Protein AF-A0AAD6IMM9-F1 (afdb_monomer_lite)

pLDDT: mean 75.68, std 14.29, range [44.75, 97.56]

Structure (mmCIF, N/CA/C/O backbone):
data_AF-A0AAD6IMM9-F1
#
_entry.id   AF-A0AAD6IMM9-F1
#
loop_
_atom_site.group_PDB
_atom_site.id
_atom_site.type_symbol
_atom_site.label_atom_id
_atom_site.label_alt_id
_atom_site.label_comp_id
_atom_site.label_asym_id
_atom_site.label_entity_id
_atom_site.label_seq_id
_atom_site.pdbx_PDB_ins_code
_atom_site.Cartn_x
_atom_site.Cartn_y
_atom_site.Cartn_z
_atom_site.occupancy
_atom_site.B_iso_or_equiv
_atom_site.auth_seq_id
_atom_site.auth_comp_id
_atom_site.auth_asym_id
_atom_site.auth_atom_id
_atom_site.pdbx_PDB_model_num
ATOM 1 N N . MET A 1 1 ? -48.285 25.552 58.698 1.00 47.00 1 MET A N 1
ATOM 2 C CA . MET A 1 1 ? -48.379 24.517 59.753 1.00 47.00 1 MET A CA 1
ATOM 3 C C . MET A 1 1 ? -48.925 23.161 59.263 1.00 47.00 1 MET A C 1
ATOM 5 O O . MET A 1 1 ? -49.136 22.294 60.091 1.00 47.00 1 MET A O 1
ATOM 9 N N . HIS A 1 2 ? -49.089 22.905 57.951 1.00 44.75 2 HIS A N 1
ATOM 10 C CA . HIS A 1 2 ? -49.723 21.661 57.456 1.00 44.75 2 HIS A CA 1
ATOM 11 C C . HIS A 1 2 ? -48.752 20.602 56.883 1.00 44.75 2 HIS A C 1
ATOM 13 O O . HIS A 1 2 ? -49.181 19.539 56.449 1.00 44.75 2 HIS A O 1
ATOM 19 N N . ARG A 1 3 ? -47.438 20.874 56.873 1.00 49.03 3 ARG A N 1
ATOM 20 C CA . ARG A 1 3 ? -46.412 19.993 56.271 1.00 49.03 3 ARG A CA 1
ATOM 21 C C . ARG A 1 3 ? -45.585 19.182 57.274 1.00 49.03 3 ARG A C 1
ATOM 23 O O . ARG A 1 3 ? -44.710 18.437 56.860 1.00 49.03 3 ARG A O 1
ATOM 30 N N . ILE A 1 4 ? -45.833 19.358 58.574 1.00 51.59 4 ILE A N 1
ATOM 31 C CA . ILE A 1 4 ? -45.092 18.661 59.640 1.00 51.59 4 ILE A CA 1
ATOM 32 C C . ILE A 1 4 ? -45.795 17.344 60.015 1.00 51.59 4 ILE A C 1
ATOM 34 O O . ILE A 1 4 ? -45.124 16.367 60.319 1.00 51.59 4 ILE A O 1
ATOM 38 N N . GLY A 1 5 ? -47.126 17.274 59.892 1.00 50.69 5 GLY A N 1
ATOM 39 C CA . GLY A 1 5 ? -47.905 16.088 60.274 1.00 50.69 5 GLY A CA 1
ATOM 40 C C . GLY A 1 5 ? -47.802 14.888 59.325 1.00 50.69 5 GLY A C 1
ATOM 41 O O . GLY A 1 5 ? -48.156 13.785 59.715 1.00 50.69 5 GLY A O 1
ATOM 42 N N . THR A 1 6 ? -47.305 15.058 58.095 1.00 48.66 6 THR A N 1
ATOM 43 C CA . THR A 1 6 ? -47.207 13.949 57.125 1.00 48.66 6 THR A CA 1
ATOM 44 C C . THR A 1 6 ? -45.883 13.184 57.198 1.00 48.66 6 THR A C 1
ATOM 46 O O . THR A 1 6 ? -45.742 12.177 56.520 1.00 48.66 6 THR A O 1
ATOM 49 N N . ALA A 1 7 ? -44.908 13.639 57.994 1.00 50.69 7 ALA A N 1
ATOM 50 C CA . ALA A 1 7 ? -43.597 12.991 58.112 1.00 50.69 7 ALA A CA 1
ATOM 51 C C . ALA A 1 7 ? -43.515 11.959 59.256 1.00 50.69 7 ALA A C 1
ATOM 53 O O . ALA A 1 7 ? -42.571 11.175 59.299 1.00 50.69 7 ALA A O 1
ATOM 54 N N . GLU A 1 8 ? -44.489 11.930 60.173 1.00 49.75 8 GLU A N 1
ATOM 55 C CA . GLU A 1 8 ? -44.518 10.952 61.275 1.00 49.75 8 GLU A CA 1
ATOM 56 C C . GLU A 1 8 ? -45.143 9.603 60.888 1.00 49.75 8 GLU A C 1
ATOM 58 O O . GLU A 1 8 ? -44.876 8.606 61.553 1.00 49.75 8 GLU A O 1
ATOM 63 N N . GLN A 1 9 ? -45.913 9.528 59.794 1.00 48.12 9 GLN A N 1
ATOM 64 C CA . GLN A 1 9 ? -46.539 8.273 59.351 1.00 48.12 9 GLN A CA 1
ATOM 65 C C . GLN A 1 9 ? -45.566 7.277 58.700 1.00 48.12 9 GLN A C 1
ATOM 67 O O . GLN A 1 9 ? -45.898 6.101 58.592 1.00 48.12 9 GLN A O 1
ATOM 72 N N . GLU A 1 10 ? -44.366 7.705 58.301 1.00 47.81 10 GLU A N 1
ATOM 73 C CA . GLU A 1 10 ? -43.453 6.881 57.492 1.00 47.81 10 GLU A CA 1
ATOM 74 C C . GLU A 1 10 ? -42.221 6.367 58.260 1.00 47.81 10 GLU A C 1
ATOM 76 O O . GLU A 1 10 ? -41.270 5.879 57.654 1.00 47.81 10 GLU A O 1
ATOM 81 N N . GLY A 1 11 ? -42.184 6.491 59.596 1.00 52.41 11 GLY A N 1
ATOM 82 C CA . GLY A 1 11 ? -41.122 5.921 60.451 1.00 52.41 11 GLY A CA 1
ATOM 83 C C . GLY A 1 11 ? -39.692 6.414 60.165 1.00 52.41 11 GLY A C 1
ATOM 84 O O . GLY A 1 11 ? -38.734 5.975 60.803 1.00 52.41 11 GLY A O 1
ATOM 85 N N . THR A 1 12 ? -39.524 7.348 59.233 1.00 57.34 12 THR A N 1
ATOM 86 C CA . THR A 1 12 ? -38.223 7.801 58.759 1.00 57.34 12 THR A CA 1
ATOM 87 C C . THR A 1 12 ? -37.909 9.112 59.461 1.00 57.34 12 THR A C 1
ATOM 89 O O . THR A 1 12 ? -38.361 10.179 59.051 1.00 57.34 12 THR A O 1
ATOM 92 N N . LYS A 1 13 ? -37.166 9.031 60.576 1.00 63.03 13 LYS A N 1
ATOM 93 C CA . LYS A 1 13 ? -36.723 10.209 61.338 1.00 63.03 13 LYS A CA 1
ATOM 94 C C . LYS A 1 13 ? -36.122 11.241 60.369 1.00 63.03 13 LYS A C 1
ATOM 96 O O . LYS A 1 13 ? -35.132 10.919 59.706 1.00 63.03 13 LYS A O 1
ATOM 101 N N . PRO A 1 14 ? -36.675 12.465 60.275 1.00 62.44 14 PRO A N 1
ATOM 102 C CA . PRO A 1 14 ? -36.147 13.473 59.370 1.00 62.44 14 PRO A CA 1
ATOM 103 C C . PRO A 1 14 ? -34.712 13.802 59.784 1.00 62.44 14 PRO A C 1
ATOM 105 O O . PRO A 1 14 ? -34.456 14.224 60.913 1.00 62.44 14 PRO A O 1
ATOM 108 N N . LEU A 1 15 ? -33.760 13.572 58.874 1.00 63.97 15 LEU A N 1
ATOM 109 C CA . LEU A 1 15 ? -32.355 13.874 59.126 1.00 63.97 15 LEU A CA 1
ATOM 110 C C . LEU A 1 15 ? -32.198 15.366 59.473 1.00 63.97 15 LEU A C 1
ATOM 112 O O . LEU A 1 15 ? -32.751 16.221 58.766 1.00 63.97 15 LEU A O 1
ATOM 116 N N . PRO A 1 16 ? -31.452 15.696 60.546 1.00 71.06 16 PRO A N 1
ATOM 117 C CA . PRO A 1 16 ? -31.312 17.068 61.014 1.00 71.06 16 PRO A CA 1
ATOM 118 C C . PRO A 1 16 ? -30.719 17.952 59.915 1.00 71.06 16 PRO A C 1
ATOM 120 O O . PRO A 1 16 ? -29.828 17.536 59.172 1.00 71.06 16 PRO A O 1
ATOM 123 N N . ALA A 1 17 ? -31.207 19.192 59.812 1.00 64.25 17 ALA A N 1
ATOM 124 C CA . ALA A 1 17 ? -30.825 20.128 58.751 1.00 64.25 17 ALA A CA 1
ATOM 125 C C . ALA A 1 17 ? -29.303 20.372 58.672 1.00 64.25 17 ALA A C 1
ATOM 127 O O . ALA A 1 17 ? -28.782 20.597 57.581 1.00 64.25 17 ALA A O 1
ATOM 128 N N . SER A 1 18 ? -28.589 20.244 59.796 1.00 74.19 18 SER A N 1
ATOM 129 C CA . SER A 1 18 ? -27.126 20.326 59.876 1.00 74.19 18 SER A CA 1
ATOM 130 C C . SER A 1 18 ? -26.398 19.236 59.079 1.00 74.19 18 SER A C 1
ATOM 132 O O . SER A 1 18 ? -25.324 19.500 58.553 1.00 74.19 18 SER A O 1
ATOM 134 N N . ARG A 1 19 ? -26.995 18.046 58.917 1.00 63.78 19 ARG A N 1
ATOM 135 C CA . ARG A 1 19 ? -26.404 16.894 58.206 1.00 63.78 19 ARG A CA 1
ATOM 136 C C . ARG A 1 19 ? -26.802 16.784 56.733 1.00 63.78 19 ARG A C 1
ATOM 138 O O . ARG A 1 19 ? -26.342 15.888 56.029 1.00 63.78 19 ARG A O 1
ATOM 145 N N . ARG A 1 20 ? -27.633 17.699 56.219 1.00 66.75 20 ARG A N 1
ATOM 146 C CA . ARG A 1 20 ? -27.997 17.718 54.788 1.00 66.75 20 ARG A CA 1
ATOM 147 C C . ARG A 1 20 ? -26.776 17.948 53.896 1.00 66.75 20 ARG A C 1
ATOM 149 O O . ARG A 1 20 ? -26.680 17.338 52.833 1.00 66.75 20 ARG A O 1
ATOM 156 N N . ARG A 1 21 ? -25.823 18.765 54.358 1.00 61.31 21 ARG A N 1
ATOM 157 C CA . ARG A 1 21 ? -24.567 19.033 53.645 1.00 61.31 21 ARG A CA 1
ATOM 158 C C . ARG A 1 21 ? -23.702 17.778 53.518 1.00 61.31 21 ARG A C 1
ATOM 160 O O . ARG A 1 21 ? -23.155 17.544 52.449 1.00 61.31 21 ARG A O 1
ATOM 167 N N . ASP A 1 22 ? -23.678 16.937 54.548 1.00 64.88 22 ASP A N 1
ATOM 168 C CA . ASP A 1 22 ? -22.927 15.677 54.547 1.00 64.88 22 ASP A CA 1
ATOM 169 C C . ASP A 1 22 ? -23.556 14.655 53.592 1.00 64.88 22 ASP A C 1
ATOM 171 O O . ASP A 1 22 ? -22.853 14.031 52.802 1.00 64.88 22 ASP A O 1
ATOM 175 N N . SER A 1 23 ? -24.893 14.558 53.566 1.00 61.91 23 SER A N 1
ATOM 176 C CA . SER A 1 23 ? -25.594 13.710 52.588 1.00 61.91 23 SER A CA 1
ATOM 177 C C . SER A 1 23 ? -25.346 14.158 51.141 1.00 61.91 23 SER A C 1
ATOM 179 O O . SER A 1 23 ? -25.104 13.328 50.267 1.00 61.91 23 SER A O 1
ATOM 181 N N . GLN A 1 24 ? -25.319 15.472 50.887 1.00 63.91 24 GLN A N 1
ATOM 182 C CA . GLN A 1 24 ? -24.994 16.020 49.570 1.00 63.91 24 GLN A CA 1
ATOM 183 C C . GLN A 1 24 ? -23.523 15.810 49.209 1.00 63.91 24 GLN A C 1
ATOM 185 O O . GLN A 1 24 ? -23.241 15.486 48.061 1.00 63.91 24 GLN A O 1
ATOM 190 N N . ALA A 1 25 ? -22.599 15.942 50.164 1.00 65.75 25 ALA A N 1
ATOM 191 C CA . ALA A 1 25 ? -21.175 15.691 49.955 1.00 65.75 25 ALA A CA 1
ATOM 192 C C . ALA A 1 25 ? -20.900 14.219 49.613 1.00 65.75 25 ALA A C 1
ATOM 194 O O . ALA A 1 25 ? -20.093 13.922 48.733 1.00 65.75 25 ALA A O 1
ATOM 195 N N . GLN A 1 26 ? -21.618 13.291 50.247 1.00 69.25 26 GLN A N 1
ATOM 196 C CA . GLN A 1 26 ? -21.495 11.858 49.991 1.00 69.25 26 GLN A CA 1
ATOM 197 C C . GLN A 1 26 ? -22.070 11.469 48.618 1.00 69.25 26 GLN A C 1
ATOM 199 O O . GLN A 1 26 ? -21.445 10.704 47.881 1.00 69.25 26 GLN A O 1
ATOM 204 N N . VAL A 1 27 ? -23.191 12.078 48.211 1.00 67.94 27 VAL A N 1
ATOM 205 C CA . VAL A 1 27 ? -23.729 11.961 46.842 1.00 67.94 27 VAL A CA 1
ATOM 206 C C . VAL A 1 27 ? -22.756 12.554 45.818 1.00 67.94 27 VAL A C 1
ATOM 208 O O . VAL A 1 27 ? -22.463 11.900 44.816 1.00 67.94 27 VAL A O 1
ATOM 211 N N . TYR A 1 28 ? -22.181 13.730 46.089 1.00 73.62 28 TYR A N 1
ATOM 212 C CA . TYR A 1 28 ? -21.161 14.354 45.236 1.00 73.62 28 TYR A CA 1
ATOM 213 C C . TYR A 1 28 ? -19.929 13.463 45.065 1.00 73.62 28 TYR A C 1
ATOM 215 O O . TYR A 1 28 ? -19.415 13.330 43.958 1.00 73.62 28 TYR A O 1
ATOM 223 N N . SER A 1 29 ? -19.490 12.817 46.147 1.00 78.69 29 SER A N 1
ATOM 224 C CA . SER A 1 29 ? -18.377 11.869 46.141 1.00 78.69 29 SER A CA 1
ATOM 225 C C . SER A 1 29 ? -18.685 10.662 45.249 1.00 78.69 29 SER A C 1
ATOM 227 O O . SER A 1 29 ? -17.922 10.362 44.333 1.00 78.69 29 SER A O 1
ATOM 229 N N . SER A 1 30 ? -19.857 10.034 45.410 1.00 85.00 30 SER A N 1
ATOM 230 C CA . SER A 1 30 ? -20.271 8.893 44.574 1.00 85.00 30 SER A CA 1
ATOM 231 C C . SER A 1 30 ? -20.416 9.244 43.084 1.00 85.00 30 SER A C 1
ATOM 233 O O . SER A 1 30 ? -19.993 8.476 42.217 1.00 85.00 30 SER A O 1
ATOM 235 N N . LEU A 1 31 ? -20.940 10.436 42.774 1.00 87.69 31 LEU A N 1
ATOM 236 C CA . LEU A 1 31 ? -21.038 10.949 41.408 1.00 87.69 31 LEU A CA 1
ATOM 237 C C . LEU A 1 31 ? -19.647 11.191 40.823 1.00 87.69 31 LEU A C 1
ATOM 239 O O . LEU A 1 31 ? -19.389 10.832 39.673 1.00 87.69 31 LEU A O 1
ATOM 243 N N . HIS A 1 32 ? -18.738 11.767 41.611 1.00 87.69 32 HIS A N 1
ATOM 244 C CA . HIS A 1 32 ? -17.368 12.012 41.187 1.00 87.69 32 HIS A CA 1
ATOM 245 C C . HIS A 1 32 ? -16.633 10.707 40.863 1.00 87.69 32 HIS A C 1
ATOM 247 O O . HIS A 1 32 ? -16.031 10.612 39.793 1.00 87.69 32 HIS A O 1
ATOM 253 N N . TYR A 1 33 ? -16.770 9.678 41.706 1.00 88.94 33 TYR A N 1
ATOM 254 C CA . TYR A 1 33 ? -16.233 8.344 41.427 1.00 88.94 33 TYR A CA 1
ATOM 255 C C . TYR A 1 33 ? -16.800 7.756 40.136 1.00 88.94 33 TYR A C 1
ATOM 257 O O . TYR A 1 33 ? -16.036 7.311 39.281 1.00 88.94 33 TYR A O 1
ATOM 265 N N . ARG A 1 34 ? -18.123 7.815 39.938 1.00 92.31 34 ARG A N 1
ATOM 266 C CA . ARG A 1 34 ? -18.747 7.295 38.714 1.00 92.31 34 ARG A CA 1
ATOM 267 C C . ARG A 1 34 ? -18.279 8.039 37.465 1.00 92.31 34 ARG A C 1
ATOM 269 O O . ARG A 1 34 ? -18.055 7.420 36.430 1.00 92.31 34 ARG A O 1
ATOM 276 N N . ARG A 1 35 ? -18.115 9.360 37.552 1.00 94.62 35 ARG A N 1
ATOM 277 C CA . ARG A 1 35 ? -17.558 10.170 36.463 1.00 94.62 35 ARG A CA 1
ATOM 278 C C . ARG A 1 35 ? -16.125 9.747 36.147 1.00 94.62 35 ARG A C 1
ATOM 280 O O . ARG A 1 35 ? -15.799 9.621 34.973 1.00 94.62 35 ARG A O 1
ATOM 287 N N . MET A 1 36 ? -15.291 9.543 37.163 1.00 94.19 36 MET A N 1
ATOM 288 C CA . MET A 1 36 ? -13.897 9.133 36.984 1.00 94.19 36 MET A CA 1
ATOM 289 C C . MET A 1 36 ? -13.800 7.764 36.301 1.00 94.19 36 MET A C 1
ATOM 291 O O . MET A 1 36 ? -13.039 7.606 35.352 1.00 94.19 36 MET A O 1
ATOM 295 N N . ASP A 1 37 ? -14.628 6.814 36.734 1.00 95.00 37 ASP A N 1
ATOM 296 C CA . ASP A 1 37 ? -14.722 5.467 36.165 1.00 95.00 37 ASP A CA 1
ATOM 297 C C . ASP A 1 37 ? -15.140 5.504 34.684 1.00 95.00 37 ASP A C 1
ATOM 299 O O . ASP A 1 37 ? -14.489 4.923 33.816 1.00 95.00 37 ASP A O 1
ATOM 303 N N . LEU A 1 38 ? -16.159 6.310 34.359 1.00 96.62 38 LEU A N 1
ATOM 304 C CA . LEU A 1 38 ? -16.573 6.542 32.973 1.00 96.62 38 LEU A CA 1
ATOM 305 C C . LEU A 1 38 ? -15.468 7.190 32.129 1.00 96.62 38 LEU A C 1
ATOM 307 O O . LEU A 1 38 ? -15.265 6.787 30.986 1.00 96.62 38 LEU A O 1
ATOM 311 N N . MET A 1 39 ? -14.748 8.178 32.668 1.00 97.06 39 MET A N 1
ATOM 312 C CA . MET A 1 39 ? -13.615 8.788 31.963 1.00 97.06 39 MET A CA 1
ATOM 313 C C . MET A 1 39 ? -12.508 7.761 31.703 1.00 97.06 39 MET A C 1
ATOM 315 O O . MET A 1 39 ? -11.991 7.708 30.590 1.00 97.06 39 MET A O 1
ATOM 319 N N . GLY A 1 40 ? -12.194 6.905 32.678 1.00 96.75 40 GLY A N 1
ATOM 320 C CA . GLY A 1 40 ? -11.230 5.815 32.514 1.00 96.75 40 GLY A CA 1
ATOM 321 C C . GLY A 1 40 ? -11.634 4.844 31.403 1.00 96.75 40 GLY A C 1
ATOM 322 O O . GLY A 1 40 ? -10.836 4.553 30.511 1.00 96.75 40 GLY A O 1
ATOM 323 N N . ALA A 1 41 ? -12.899 4.418 31.390 1.00 96.75 41 ALA A N 1
ATOM 324 C CA . ALA A 1 41 ? -13.430 3.545 30.347 1.00 96.75 41 ALA A CA 1
ATOM 325 C C . ALA A 1 41 ? -13.380 4.193 28.950 1.00 96.75 41 ALA A C 1
ATOM 327 O O . ALA A 1 41 ? -13.037 3.530 27.969 1.00 96.75 41 ALA A O 1
ATOM 328 N N . LEU A 1 42 ? -13.686 5.491 28.845 1.00 97.56 42 LEU A N 1
ATOM 329 C CA . LEU A 1 42 ? -13.613 6.227 27.579 1.00 97.56 42 LEU A CA 1
ATOM 330 C C . LEU A 1 42 ? -12.179 6.358 27.066 1.00 97.56 42 LEU A C 1
ATOM 332 O O . LEU A 1 42 ? -11.947 6.161 25.873 1.00 97.56 42 LEU A O 1
ATOM 336 N N . ILE A 1 43 ? -11.222 6.654 27.947 1.00 97.25 43 ILE A N 1
ATOM 337 C CA . ILE A 1 43 ? -9.801 6.729 27.590 1.00 97.25 43 ILE A CA 1
ATOM 338 C C . ILE A 1 43 ? -9.342 5.378 27.043 1.00 97.25 43 ILE A C 1
ATOM 340 O O . ILE A 1 43 ? -8.824 5.316 25.929 1.00 97.25 43 ILE A O 1
ATOM 344 N N . GLN A 1 44 ? -9.630 4.292 27.764 1.00 97.44 44 GLN A N 1
ATOM 345 C CA . GLN A 1 44 ? -9.249 2.947 27.341 1.00 97.44 44 GLN A CA 1
ATOM 346 C C . GLN A 1 44 ? -9.879 2.573 25.995 1.00 97.44 44 GLN A C 1
ATOM 348 O O . GLN A 1 44 ? -9.211 2.015 25.125 1.00 97.44 44 GLN A O 1
ATOM 353 N N . LYS A 1 45 ? -11.164 2.889 25.787 1.00 97.25 45 LYS A N 1
ATOM 354 C CA . LYS A 1 45 ? -11.829 2.628 24.505 1.00 97.25 45 LYS A CA 1
ATOM 355 C C . LYS A 1 45 ? -11.212 3.435 23.372 1.00 97.25 45 LYS A C 1
ATOM 357 O O . LYS A 1 45 ? -10.974 2.882 22.304 1.00 97.25 45 LYS A O 1
ATOM 362 N N . THR A 1 46 ? -10.908 4.704 23.609 1.00 97.50 46 THR A N 1
ATOM 363 C CA . THR A 1 46 ? -10.273 5.574 22.611 1.00 97.50 46 THR A CA 1
ATOM 364 C C . THR A 1 46 ? -8.886 5.058 22.232 1.00 97.50 46 THR A C 1
ATOM 366 O O . THR A 1 46 ? -8.556 4.986 21.050 1.00 97.50 46 THR A O 1
ATOM 369 N N . GLU A 1 47 ? -8.099 4.626 23.216 1.00 97.25 47 GLU A N 1
ATOM 370 C CA . GLU A 1 47 ? -6.787 4.024 22.989 1.00 97.25 47 GLU A CA 1
ATOM 371 C C . GLU A 1 47 ? -6.889 2.724 22.180 1.00 97.25 47 GLU A C 1
ATOM 373 O O . GLU A 1 47 ? -6.158 2.543 21.207 1.00 97.25 47 GLU A O 1
ATOM 378 N N . GLN A 1 48 ? -7.841 1.846 22.516 1.00 96.88 48 GLN A N 1
ATOM 379 C CA . GLN A 1 48 ? -8.098 0.617 21.758 1.00 96.88 48 GLN A CA 1
ATOM 380 C C . GLN A 1 48 ? -8.430 0.910 20.290 1.00 96.88 48 GLN A C 1
ATOM 382 O O . GLN A 1 48 ? -7.871 0.265 19.401 1.00 96.88 48 GLN A O 1
ATOM 387 N N . TYR A 1 49 ? -9.288 1.901 20.021 1.00 97.00 49 TYR A N 1
ATOM 388 C CA . TYR A 1 49 ? -9.609 2.309 18.651 1.00 97.00 49 TYR A CA 1
ATOM 389 C C . TYR A 1 49 ? -8.391 2.861 17.915 1.00 97.00 49 TYR A C 1
ATOM 391 O O . TYR A 1 49 ? -8.142 2.475 16.773 1.00 97.00 49 TYR A O 1
ATOM 399 N N . ASN A 1 50 ? -7.606 3.722 18.561 1.00 96.12 50 ASN A N 1
ATOM 400 C CA . ASN A 1 50 ? -6.414 4.291 17.944 1.00 96.12 50 ASN A CA 1
ATOM 401 C C . ASN A 1 50 ? -5.373 3.208 17.616 1.00 96.12 50 ASN A C 1
ATOM 403 O O . ASN A 1 50 ? -4.800 3.192 16.526 1.00 96.12 50 ASN A O 1
ATOM 407 N N . ASN A 1 51 ? -5.179 2.253 18.528 1.00 96.31 51 ASN A N 1
ATOM 408 C CA . ASN A 1 51 ? -4.276 1.125 18.327 1.00 96.31 51 ASN A CA 1
ATOM 409 C C . ASN A 1 51 ? -4.741 0.217 17.179 1.00 96.31 51 ASN A C 1
ATOM 411 O O . ASN A 1 51 ? -3.913 -0.190 16.365 1.00 96.31 51 ASN A O 1
ATOM 415 N N . ALA A 1 52 ? -6.045 -0.055 17.070 1.00 94.50 52 ALA A N 1
ATOM 416 C CA . ALA A 1 52 ? -6.616 -0.849 15.980 1.00 94.50 52 ALA A CA 1
ATOM 417 C C . ALA A 1 52 ? -6.506 -0.146 14.614 1.00 94.50 52 ALA A C 1
ATOM 419 O O . ALA A 1 52 ? -6.144 -0.766 13.617 1.00 94.50 52 ALA A O 1
ATOM 420 N N . LEU A 1 53 ? -6.760 1.163 14.559 1.00 93.56 53 LEU A N 1
ATOM 421 C CA . LEU A 1 53 ? -6.584 1.956 13.338 1.00 93.56 53 LEU A CA 1
ATOM 422 C C . LEU A 1 53 ? -5.110 2.021 12.924 1.00 93.56 53 LEU A C 1
ATOM 424 O O . LEU A 1 53 ? -4.777 1.868 11.748 1.00 93.56 53 LEU A O 1
ATOM 428 N N . SER A 1 54 ? -4.218 2.195 13.899 1.00 91.50 54 SER A N 1
ATOM 429 C CA . SER A 1 54 ? -2.775 2.217 13.670 1.00 91.50 54 SER A CA 1
ATOM 430 C C . SER A 1 54 ? -2.256 0.868 13.180 1.00 91.50 54 SER A C 1
ATOM 432 O O . SER A 1 54 ? -1.427 0.831 12.274 1.00 91.50 54 SER A O 1
ATOM 434 N N . SER A 1 55 ? -2.727 -0.249 13.743 1.00 87.81 55 SER A N 1
ATOM 435 C CA . SER A 1 55 ? -2.336 -1.583 13.279 1.00 87.81 55 SER A CA 1
ATOM 436 C C . SER A 1 55 ? -2.862 -1.865 11.872 1.00 87.81 55 SER A C 1
ATOM 438 O O . SER A 1 55 ? -2.098 -2.341 11.036 1.00 87.81 55 SER A O 1
ATOM 440 N N . TYR A 1 56 ? -4.107 -1.491 11.570 1.00 85.94 56 TYR A N 1
ATOM 441 C CA . TYR A 1 56 ? -4.678 -1.626 10.230 1.00 85.94 56 TYR A CA 1
ATOM 442 C C . TYR A 1 56 ? -3.908 -0.799 9.189 1.00 85.94 56 TYR A C 1
ATOM 444 O O . TYR A 1 56 ? -3.524 -1.314 8.141 1.00 85.94 56 TYR A O 1
ATOM 452 N N . SER A 1 57 ? -3.585 0.456 9.510 1.00 84.81 57 SER A N 1
ATOM 453 C CA . SER A 1 57 ? -2.756 1.314 8.656 1.00 84.81 57 SER A CA 1
ATOM 454 C C . SER A 1 57 ? -1.370 0.707 8.406 1.00 84.81 57 SER A C 1
ATOM 456 O O . SER A 1 57 ? -0.910 0.651 7.265 1.00 84.81 57 SER A O 1
ATOM 458 N N . LYS A 1 58 ? -0.730 0.154 9.446 1.00 84.31 58 LYS A N 1
ATOM 459 C CA . LYS A 1 58 ? 0.548 -0.561 9.303 1.00 84.31 58 LYS A CA 1
ATOM 460 C C . LYS A 1 58 ? 0.423 -1.759 8.361 1.00 84.31 58 LYS A C 1
ATOM 462 O O . LYS A 1 58 ? 1.290 -1.940 7.511 1.00 84.31 58 LYS A O 1
ATOM 467 N N . VAL A 1 59 ? -0.639 -2.557 8.473 1.00 82.69 59 VAL A N 1
ATOM 468 C CA . VAL A 1 59 ? -0.904 -3.714 7.594 1.00 82.69 59 VAL A CA 1
ATOM 469 C C . VAL A 1 59 ? -1.032 -3.258 6.140 1.00 82.69 59 VAL A C 1
ATOM 471 O O . VAL A 1 59 ? -0.332 -3.794 5.286 1.00 82.69 59 VAL A O 1
ATOM 474 N N . LEU A 1 60 ? -1.822 -2.215 5.869 1.00 77.62 60 LEU A N 1
ATOM 475 C CA . LEU A 1 60 ? -1.981 -1.657 4.520 1.00 77.62 60 LEU A CA 1
ATOM 476 C C . LEU A 1 60 ? -0.677 -1.103 3.924 1.00 77.62 60 LEU A C 1
ATOM 478 O O . LEU A 1 60 ? -0.473 -1.172 2.716 1.00 77.62 60 LEU A O 1
ATOM 482 N N . GLN A 1 61 ? 0.209 -0.542 4.749 1.00 77.31 61 GLN A N 1
ATOM 483 C CA . GLN A 1 61 ? 1.491 -0.000 4.285 1.00 77.31 61 GLN A CA 1
ATOM 484 C C . GLN A 1 61 ? 2.556 -1.083 4.068 1.00 77.31 61 GLN A C 1
ATOM 486 O O . GLN A 1 61 ? 3.390 -0.975 3.169 1.00 77.31 61 GLN A O 1
ATOM 491 N N . THR A 1 62 ? 2.557 -2.116 4.910 1.00 78.19 62 THR A N 1
ATOM 492 C CA . THR A 1 62 ? 3.603 -3.150 4.922 1.00 78.19 62 THR A CA 1
ATOM 493 C C . THR A 1 62 ? 3.324 -4.286 3.947 1.00 78.19 62 THR A C 1
ATOM 495 O O . THR A 1 62 ? 4.253 -4.769 3.292 1.00 78.19 62 THR A O 1
ATOM 498 N N . LEU A 1 63 ? 2.063 -4.697 3.818 1.00 79.75 63 LEU A N 1
ATOM 499 C CA . LEU A 1 63 ? 1.676 -5.853 3.019 1.00 79.75 63 LEU A CA 1
ATOM 500 C C . LEU A 1 63 ? 1.218 -5.419 1.622 1.00 79.75 63 LEU A C 1
ATOM 502 O O . LEU A 1 63 ? 0.455 -4.463 1.479 1.00 79.75 63 LEU A O 1
ATOM 506 N N . PRO A 1 64 ? 1.693 -6.085 0.559 1.00 77.44 64 PRO A N 1
ATOM 507 C CA . PRO A 1 64 ? 1.230 -5.808 -0.790 1.00 77.44 64 PRO A CA 1
ATOM 508 C C . PRO A 1 64 ? -0.185 -6.361 -1.019 1.00 77.44 64 PRO A C 1
ATOM 510 O O . PRO A 1 64 ? -0.606 -7.349 -0.407 1.00 77.44 64 PRO A O 1
ATOM 513 N N . LYS A 1 65 ? -0.900 -5.744 -1.966 1.00 80.06 65 LYS A N 1
ATOM 514 C CA . LYS A 1 65 ? -2.172 -6.264 -2.482 1.00 80.06 65 LYS A CA 1
ATOM 515 C C . LYS A 1 65 ? -1.973 -7.683 -3.031 1.00 80.06 65 LYS A C 1
ATOM 517 O O . LYS A 1 65 ? -0.943 -7.967 -3.644 1.00 80.06 65 LYS A O 1
ATOM 522 N N . ALA A 1 66 ? -2.946 -8.566 -2.812 1.00 82.38 66 ALA A N 1
ATOM 523 C CA . ALA A 1 66 ? -2.909 -9.920 -3.357 1.00 82.38 66 ALA A CA 1
ATOM 524 C C . ALA A 1 66 ? -2.936 -9.924 -4.901 1.00 82.38 66 ALA A C 1
ATOM 526 O O . ALA A 1 66 ? -3.555 -9.064 -5.533 1.00 82.38 66 ALA A O 1
ATOM 527 N N . SER A 1 67 ? -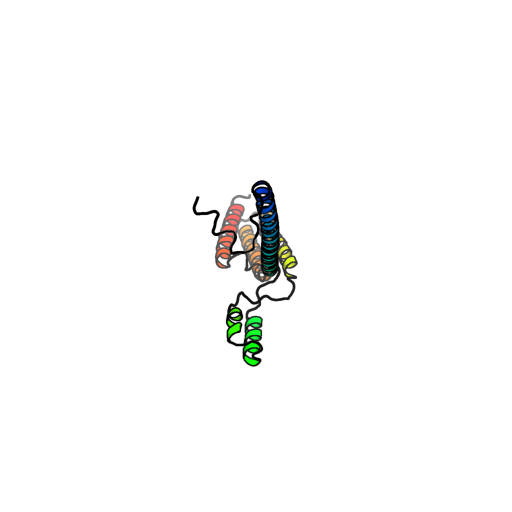2.262 -10.905 -5.510 1.00 83.75 67 SER A N 1
ATOM 528 C CA . SER A 1 67 ? -2.304 -11.123 -6.960 1.00 83.75 67 SER A CA 1
ATOM 529 C C . SER A 1 67 ? -3.698 -11.583 -7.389 1.00 83.75 67 SER A C 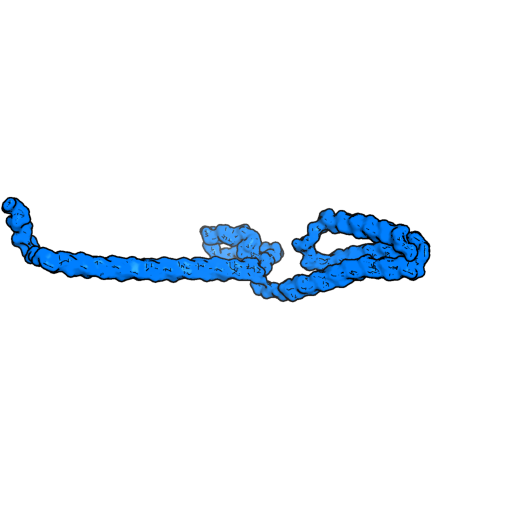1
ATOM 531 O O . SER A 1 67 ? -4.335 -12.358 -6.679 1.00 83.75 67 SER A O 1
ATOM 533 N N . GLY A 1 68 ? -4.160 -11.175 -8.576 1.00 84.12 68 GLY A N 1
ATOM 534 C CA . GLY A 1 68 ? -5.470 -11.589 -9.100 1.00 84.12 68 GLY A CA 1
ATOM 535 C C . GLY A 1 68 ? -5.640 -13.112 -9.162 1.00 84.12 68 GLY A C 1
ATOM 536 O O . GLY A 1 68 ? -6.683 -13.631 -8.782 1.00 84.12 68 GLY A O 1
ATOM 537 N N . LYS A 1 69 ? -4.573 -13.841 -9.517 1.00 86.06 69 LYS A N 1
ATOM 538 C CA . LYS A 1 69 ? -4.580 -15.315 -9.549 1.00 86.06 69 LYS A CA 1
ATOM 539 C C . LYS A 1 69 ? -4.814 -15.931 -8.166 1.00 86.06 69 LYS A C 1
ATOM 541 O O . LYS A 1 69 ? -5.542 -16.914 -8.048 1.00 86.06 69 LYS A O 1
ATOM 546 N N . ASP A 1 70 ? -4.221 -15.340 -7.131 1.00 84.62 70 ASP A N 1
ATOM 547 C CA . ASP A 1 70 ? -4.357 -15.815 -5.751 1.00 84.62 70 ASP A CA 1
ATOM 548 C C . ASP A 1 70 ? -5.763 -15.518 -5.218 1.00 84.62 70 ASP A C 1
ATOM 550 O O . ASP A 1 70 ? -6.357 -16.347 -4.530 1.00 84.62 70 ASP A O 1
ATOM 554 N N . ILE A 1 71 ? -6.319 -14.359 -5.591 1.00 88.19 71 ILE A N 1
ATOM 555 C CA . ILE A 1 71 ? -7.699 -13.972 -5.278 1.00 88.19 71 ILE A CA 1
ATOM 556 C C . ILE A 1 71 ? -8.682 -14.969 -5.900 1.00 88.19 71 ILE A C 1
ATOM 558 O O . ILE A 1 71 ? -9.584 -15.450 -5.213 1.00 88.19 71 ILE A O 1
ATOM 562 N N . ASP A 1 72 ? -8.498 -15.319 -7.172 1.00 88.69 72 ASP A N 1
ATOM 563 C CA . ASP A 1 72 ? -9.374 -16.258 -7.876 1.00 88.69 72 ASP A CA 1
ATOM 564 C C . ASP A 1 72 ? -9.284 -17.673 -7.290 1.00 88.69 72 ASP A C 1
ATOM 566 O O . ASP A 1 72 ? -10.311 -18.329 -7.080 1.00 88.69 72 ASP A O 1
ATOM 570 N N . GLY A 1 73 ? -8.073 -18.125 -6.947 1.00 89.81 73 GLY A N 1
ATOM 571 C CA . GLY A 1 73 ? -7.855 -19.396 -6.256 1.00 89.81 73 GLY A CA 1
ATOM 572 C C . GLY A 1 73 ? -8.542 -19.436 -4.889 1.00 89.81 73 GLY A C 1
ATOM 573 O O . GLY A 1 73 ? -9.298 -20.364 -4.597 1.00 89.81 73 GLY A O 1
ATOM 574 N N . TYR A 1 74 ? -8.357 -18.391 -4.078 1.00 86.88 74 TYR A N 1
ATOM 575 C CA . TYR A 1 74 ? -9.006 -18.252 -2.774 1.00 86.88 74 TYR A CA 1
ATOM 576 C C . TYR A 1 74 ? -10.536 -18.231 -2.885 1.00 86.88 74 TYR A C 1
ATOM 578 O O . TYR A 1 74 ? -11.227 -18.925 -2.138 1.00 86.88 74 TYR A O 1
ATOM 586 N N . ARG A 1 75 ? -11.085 -17.482 -3.847 1.00 88.25 75 ARG A N 1
ATOM 587 C CA . ARG A 1 75 ? -12.534 -17.403 -4.085 1.00 88.25 75 ARG A CA 1
ATOM 588 C C . ARG A 1 75 ? -13.121 -18.733 -4.525 1.00 88.25 75 ARG A C 1
ATOM 590 O O . ARG A 1 75 ? -14.205 -19.091 -4.071 1.00 88.25 75 ARG A O 1
ATOM 597 N N . THR A 1 76 ? -12.420 -19.456 -5.392 1.00 90.50 76 THR A N 1
ATOM 598 C CA . THR A 1 76 ? -12.841 -20.788 -5.843 1.00 90.50 76 THR A CA 1
ATOM 599 C C . THR A 1 76 ? -12.869 -21.756 -4.665 1.00 90.50 76 THR A C 1
ATOM 601 O O . THR A 1 76 ? -13.886 -22.402 -4.429 1.00 90.50 76 THR A O 1
ATOM 604 N N . TRP A 1 77 ? -11.816 -21.756 -3.845 1.00 90.75 77 TRP A N 1
ATOM 605 C CA . TRP A 1 77 ? -11.743 -22.572 -2.635 1.00 90.75 77 TRP A CA 1
ATOM 606 C C . TRP A 1 77 ? -12.843 -22.234 -1.616 1.00 90.75 77 TRP A C 1
ATOM 608 O O . TRP A 1 77 ? -13.465 -23.135 -1.051 1.00 90.75 77 TRP A O 1
ATOM 618 N N . MET A 1 78 ? -13.136 -20.946 -1.400 1.00 88.19 78 MET A N 1
ATOM 619 C CA . MET A 1 78 ? -14.219 -20.523 -0.504 1.00 88.19 78 MET A CA 1
ATOM 620 C C . MET A 1 78 ? -15.593 -20.988 -0.987 1.00 88.19 78 MET A C 1
ATOM 622 O O . MET A 1 78 ? -16.401 -21.437 -0.175 1.00 88.19 78 MET A O 1
ATOM 626 N N . LYS A 1 79 ? -15.847 -20.888 -2.298 1.00 86.38 79 LYS A N 1
ATOM 627 C CA . LYS A 1 79 ? -17.089 -21.356 -2.927 1.00 86.38 79 LYS A CA 1
ATOM 628 C C . LYS A 1 79 ? -17.218 -22.870 -2.919 1.00 86.38 79 LYS A C 1
ATOM 630 O O . LYS A 1 79 ? -18.326 -23.367 -2.970 1.00 86.38 79 LYS A O 1
ATOM 635 N N . GLU A 1 80 ? -16.120 -23.609 -2.900 1.00 91.62 80 GLU A N 1
ATOM 636 C CA . GLU A 1 80 ? -16.171 -25.066 -2.828 1.00 91.62 80 GLU A CA 1
ATOM 637 C C . GLU A 1 80 ? -16.430 -25.521 -1.387 1.00 91.62 80 GLU A C 1
ATOM 639 O O . GLU A 1 80 ? -17.361 -26.279 -1.111 1.00 91.62 80 GLU A O 1
ATOM 644 N N . LYS A 1 81 ? -15.647 -25.000 -0.437 1.00 89.12 81 LYS A N 1
ATOM 645 C CA . LYS A 1 81 ? -15.599 -25.521 0.934 1.00 89.12 81 LYS A CA 1
ATOM 646 C C . LYS A 1 81 ? -16.621 -24.899 1.891 1.00 89.12 81 LYS A C 1
ATOM 648 O O . LYS A 1 81 ? -16.831 -25.453 2.965 1.00 89.12 81 LYS A O 1
ATOM 653 N N . HIS A 1 82 ? -17.232 -23.767 1.527 1.00 84.00 82 HIS A N 1
ATOM 654 C CA . HIS A 1 82 ? -18.229 -23.027 2.321 1.00 84.00 82 HIS A CA 1
ATOM 655 C C . HIS A 1 82 ? -17.907 -22.913 3.829 1.00 84.00 82 HIS A C 1
ATOM 657 O O . HIS A 1 82 ? -18.740 -23.247 4.671 1.00 84.00 82 HIS A O 1
ATOM 663 N N . PRO A 1 83 ? -16.704 -22.446 4.209 1.00 84.38 83 PRO A N 1
ATOM 664 C CA . PRO A 1 83 ? -16.295 -22.418 5.613 1.00 84.38 83 PRO A CA 1
ATOM 665 C C . PRO A 1 83 ? -17.002 -21.335 6.446 1.00 84.38 83 PRO A C 1
ATOM 667 O O . PRO A 1 83 ? -16.921 -21.365 7.670 1.00 84.38 83 PRO A O 1
ATOM 670 N N . ILE A 1 84 ? -17.652 -20.362 5.801 1.00 85.25 84 ILE A N 1
ATOM 671 C CA . ILE A 1 84 ? -18.261 -19.188 6.435 1.00 85.25 84 ILE A CA 1
ATOM 672 C C . ILE A 1 84 ? -19.732 -19.126 6.023 1.00 85.25 84 ILE A C 1
ATOM 674 O O . ILE A 1 84 ? -20.070 -19.387 4.865 1.00 85.25 84 ILE A O 1
ATOM 678 N N . ALA A 1 85 ? -20.607 -18.758 6.960 1.00 83.62 85 ALA A N 1
ATOM 679 C CA . ALA A 1 85 ? -22.018 -18.549 6.670 1.00 83.62 85 ALA A CA 1
ATOM 680 C C . ALA A 1 85 ? -22.194 -17.442 5.617 1.00 83.62 85 ALA A C 1
ATOM 682 O O . ALA A 1 85 ? -21.567 -16.384 5.675 1.00 83.62 85 ALA A O 1
ATOM 683 N N . SER A 1 86 ? -23.092 -17.652 4.658 1.00 75.44 86 SER A N 1
ATOM 684 C CA . SER A 1 86 ? -23.292 -16.738 3.527 1.00 75.44 86 SER A CA 1
ATOM 685 C C . SER A 1 86 ? -23.690 -15.316 3.951 1.00 75.44 86 SER A C 1
ATOM 687 O O . SER A 1 86 ? -23.313 -14.357 3.279 1.00 75.44 86 SER A O 1
ATOM 689 N N . ALA A 1 87 ? -24.347 -15.149 5.104 1.00 78.94 87 ALA A N 1
ATOM 690 C CA . ALA A 1 87 ? -24.654 -13.838 5.685 1.00 78.94 87 ALA A CA 1
ATOM 691 C C . ALA A 1 87 ? -23.399 -13.023 6.064 1.00 78.94 87 ALA A C 1
ATOM 693 O O . ALA A 1 87 ? -23.425 -11.794 6.012 1.00 78.94 87 ALA A O 1
ATOM 694 N N . GLU A 1 88 ? -22.296 -13.692 6.406 1.00 79.62 88 GLU A N 1
ATOM 695 C CA . GLU A 1 88 ? -21.050 -13.053 6.828 1.00 79.62 88 GLU A CA 1
ATOM 696 C C . GLU A 1 88 ? -20.117 -12.792 5.640 1.00 79.62 88 GLU A C 1
ATOM 698 O O . GLU A 1 88 ? -19.395 -11.813 5.640 1.00 79.62 88 GLU A O 1
ATOM 703 N N . THR A 1 89 ? -20.195 -13.548 4.543 1.00 75.75 89 THR A N 1
ATOM 704 C CA . THR A 1 89 ? -19.266 -13.397 3.396 1.00 75.75 89 THR A CA 1
ATOM 705 C C . THR A 1 89 ? -19.288 -12.051 2.648 1.00 75.75 89 THR A C 1
ATOM 707 O O . THR A 1 89 ? -18.458 -11.830 1.765 1.00 75.75 89 THR A O 1
ATOM 710 N N . ARG A 1 90 ? -20.180 -11.108 2.990 1.00 74.50 90 ARG A N 1
ATOM 711 C CA . ARG A 1 90 ? -20.304 -9.810 2.298 1.00 74.50 90 ARG A CA 1
ATOM 712 C C . ARG A 1 90 ? -18.999 -9.004 2.285 1.00 74.50 90 ARG A C 1
ATOM 714 O O . ARG A 1 90 ? -18.741 -8.327 1.291 1.00 74.50 90 ARG A O 1
ATOM 721 N N . PHE A 1 91 ? -18.190 -9.097 3.342 1.00 72.06 91 PHE A N 1
ATOM 722 C CA . PHE A 1 91 ? -16.914 -8.381 3.468 1.00 72.06 91 PHE A CA 1
ATOM 723 C C . PHE A 1 91 ? -15.760 -9.003 2.663 1.00 72.06 91 PHE A C 1
ATOM 725 O O . PHE A 1 91 ? -14.695 -8.419 2.597 1.00 72.06 91 PHE A O 1
ATOM 732 N N . LEU A 1 92 ? -15.939 -10.170 2.033 1.00 72.81 92 LEU A N 1
ATOM 733 C CA . LEU A 1 92 ? -14.876 -10.846 1.264 1.00 72.81 92 LEU A CA 1
ATOM 734 C C . LEU A 1 92 ? -14.997 -10.630 -0.252 1.00 72.81 92 LEU A C 1
ATOM 736 O O . LEU A 1 92 ? -14.230 -11.186 -1.041 1.00 72.81 92 LEU A O 1
ATOM 740 N N . ASN A 1 93 ? -15.979 -9.834 -0.676 1.00 73.88 93 ASN A N 1
ATOM 741 C CA . ASN A 1 93 ? -16.266 -9.606 -2.089 1.00 73.88 93 ASN A CA 1
ATOM 742 C C . ASN A 1 93 ? -15.404 -8.504 -2.713 1.00 73.88 93 ASN A C 1
ATOM 744 O O . ASN A 1 93 ? -15.363 -8.402 -3.936 1.00 73.88 93 ASN A O 1
ATOM 748 N N . HIS A 1 94 ? -14.718 -7.685 -1.914 1.00 79.31 94 HIS A N 1
ATOM 749 C CA . HIS A 1 94 ? -13.921 -6.585 -2.439 1.00 79.31 94 HIS A CA 1
ATOM 750 C C . HIS A 1 94 ? -12.480 -7.022 -2.734 1.00 79.31 94 HIS A C 1
ATOM 752 O O . HIS A 1 94 ? -11.802 -7.598 -1.889 1.00 79.31 94 HIS A O 1
ATOM 758 N N . ASP A 1 95 ? -11.989 -6.726 -3.941 1.00 72.12 95 ASP A N 1
ATOM 759 C CA . ASP A 1 95 ? -10.638 -7.121 -4.378 1.00 72.12 95 ASP A CA 1
ATOM 760 C C . ASP A 1 95 ? -9.516 -6.444 -3.570 1.00 72.12 95 ASP A C 1
ATOM 762 O O . ASP A 1 95 ? -8.364 -6.873 -3.638 1.00 72.12 95 ASP A O 1
ATOM 766 N N . ALA A 1 96 ? -9.816 -5.356 -2.852 1.00 72.38 96 ALA A N 1
ATOM 767 C CA . ALA A 1 96 ? -8.839 -4.637 -2.034 1.00 72.38 96 ALA A CA 1
ATOM 768 C C . ALA A 1 96 ? -8.714 -5.176 -0.598 1.00 72.38 96 ALA A C 1
ATOM 770 O O . ALA A 1 96 ? -7.782 -4.785 0.099 1.00 72.38 96 ALA A O 1
ATOM 771 N N . ASP A 1 97 ? -9.593 -6.089 -0.174 1.00 77.06 97 ASP A N 1
ATOM 772 C CA . ASP A 1 97 ? -9.597 -6.602 1.205 1.00 77.06 97 ASP A CA 1
ATOM 773 C C . ASP A 1 97 ? -8.602 -7.758 1.407 1.00 77.06 97 ASP A C 1
ATOM 775 O O . ASP A 1 97 ? -8.259 -8.110 2.536 1.00 77.06 97 ASP A O 1
ATOM 779 N N . LEU A 1 98 ? -8.096 -8.337 0.314 1.00 83.81 98 LEU A N 1
ATOM 780 C CA . LEU A 1 98 ? -7.136 -9.438 0.333 1.00 83.81 98 LEU A CA 1
ATOM 781 C C . LEU A 1 98 ? -5.699 -8.914 0.203 1.00 83.81 98 LEU A C 1
ATOM 783 O O . LEU A 1 98 ? -5.321 -8.281 -0.788 1.00 83.81 98 LEU A O 1
ATOM 787 N N . VAL A 1 99 ? -4.873 -9.235 1.198 1.00 84.44 99 VAL A N 1
ATOM 788 C CA . VAL A 1 99 ? -3.443 -8.900 1.248 1.00 84.44 99 VAL A CA 1
ATOM 789 C C . VAL A 1 99 ? -2.595 -10.164 1.157 1.00 84.44 99 VAL A C 1
ATOM 791 O O . VAL A 1 99 ? -2.968 -11.214 1.679 1.00 84.44 99 VAL A O 1
ATOM 794 N N . SER A 1 100 ? -1.441 -10.076 0.497 1.00 81.56 100 SER A N 1
ATOM 795 C CA . SER A 1 100 ? -0.488 -11.188 0.474 1.00 81.56 100 SER A CA 1
ATOM 796 C C . SER A 1 100 ? 0.378 -11.146 1.728 1.00 81.56 100 SER A C 1
ATOM 798 O O . SER A 1 100 ? 0.999 -10.128 2.023 1.00 81.56 100 SER A O 1
ATOM 800 N N . LEU A 1 101 ? 0.447 -12.267 2.449 1.00 76.88 101 LEU A N 1
ATOM 801 C CA . LEU A 1 101 ? 1.288 -12.426 3.643 1.00 76.88 101 LEU A CA 1
ATOM 802 C C . LEU A 1 101 ? 2.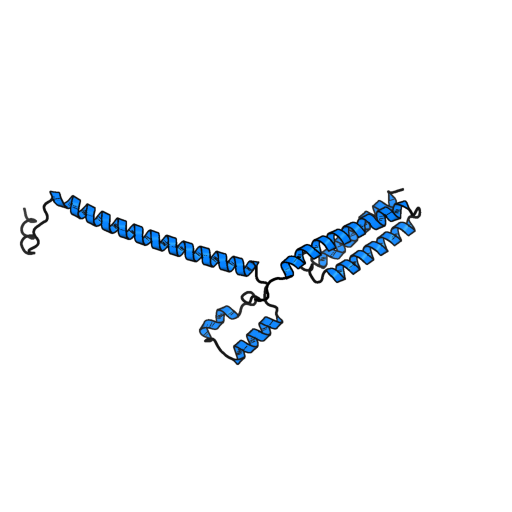775 -12.590 3.314 1.00 76.88 101 LEU A C 1
ATOM 804 O O . LEU A 1 101 ? 3.595 -12.682 4.225 1.00 76.88 101 LEU A O 1
ATOM 808 N N . THR A 1 102 ? 3.134 -12.638 2.028 1.00 70.12 102 THR A N 1
ATOM 809 C CA . THR A 1 102 ? 4.533 -12.737 1.620 1.00 70.12 102 THR A CA 1
ATOM 810 C C . THR A 1 102 ? 5.232 -11.434 2.009 1.00 70.12 102 THR A C 1
ATOM 812 O O . THR A 1 102 ? 4.857 -10.376 1.489 1.00 70.12 102 THR A O 1
ATOM 815 N N . PRO A 1 103 ? 6.225 -11.471 2.923 1.00 55.16 103 PRO A N 1
ATOM 816 C CA . PRO A 1 103 ? 6.929 -10.273 3.345 1.00 55.16 103 PRO A CA 1
ATOM 817 C C . PRO A 1 103 ? 7.477 -9.559 2.119 1.00 55.16 103 PRO A C 1
ATOM 819 O O . PRO A 1 103 ? 8.068 -10.187 1.237 1.00 55.16 103 PRO A O 1
ATOM 822 N N . ARG A 1 104 ? 7.279 -8.241 2.058 1.00 52.44 104 ARG A N 1
ATOM 823 C CA . ARG A 1 104 ? 7.806 -7.385 1.000 1.00 52.44 104 ARG A CA 1
ATOM 824 C C . ARG A 1 104 ? 9.344 -7.376 1.055 1.00 52.44 104 ARG A C 1
ATOM 826 O O . ARG A 1 104 ? 9.949 -6.393 1.465 1.00 52.44 104 ARG A O 1
ATOM 833 N N . LEU A 1 105 ? 9.995 -8.423 0.543 1.00 48.25 105 LEU A N 1
ATOM 834 C CA . LEU A 1 105 ? 11.398 -8.371 0.106 1.00 48.25 105 LEU A CA 1
ATOM 835 C C . LEU A 1 105 ? 11.588 -7.312 -1.003 1.00 48.25 105 LEU A C 1
ATOM 837 O O . LEU A 1 105 ? 12.701 -6.869 -1.269 1.00 48.25 105 LEU A O 1
ATOM 841 N N . ALA A 1 106 ? 10.492 -6.818 -1.590 1.00 48.16 106 ALA A N 1
ATOM 842 C CA . ALA A 1 106 ? 10.481 -5.735 -2.565 1.00 48.16 106 ALA A CA 1
ATOM 843 C C . ALA A 1 106 ? 10.784 -4.329 -1.997 1.00 48.16 106 ALA A C 1
ATOM 845 O O . ALA A 1 106 ? 10.966 -3.402 -2.778 1.00 48.16 106 ALA A O 1
ATOM 846 N N . ALA A 1 107 ? 10.884 -4.128 -0.674 1.00 47.19 107 ALA A N 1
ATOM 847 C CA . ALA A 1 107 ? 11.317 -2.833 -0.130 1.00 47.19 107 ALA A CA 1
ATOM 848 C C . ALA A 1 107 ? 12.818 -2.576 -0.384 1.00 47.19 107 ALA A C 1
ATOM 850 O O . ALA A 1 107 ? 13.213 -1.440 -0.632 1.00 47.19 107 ALA A O 1
ATOM 851 N N . GLY A 1 108 ? 13.642 -3.633 -0.433 1.00 45.03 108 GLY A N 1
ATOM 852 C CA . GLY A 1 108 ? 15.028 -3.550 -0.919 1.00 45.03 108 GLY A CA 1
ATOM 853 C C . GLY A 1 108 ? 15.120 -3.409 -2.445 1.00 45.03 108 GLY A C 1
ATOM 854 O O . GLY A 1 108 ? 16.046 -2.789 -2.965 1.00 45.03 108 GLY A O 1
ATOM 855 N N . ALA A 1 109 ? 14.109 -3.903 -3.164 1.00 47.53 109 ALA A N 1
ATOM 856 C CA . ALA A 1 109 ? 13.991 -3.775 -4.614 1.00 47.53 109 ALA A CA 1
ATOM 857 C C . ALA A 1 109 ? 13.458 -2.409 -5.080 1.00 47.53 109 ALA A C 1
ATOM 859 O O . ALA A 1 109 ? 13.298 -2.232 -6.277 1.00 47.53 109 ALA A O 1
ATOM 860 N N . ALA A 1 110 ? 13.189 -1.452 -4.182 1.00 50.47 110 ALA A N 1
ATOM 861 C CA . ALA A 1 110 ? 12.856 -0.067 -4.537 1.00 50.47 110 ALA A CA 1
ATOM 862 C C . ALA A 1 110 ? 14.084 0.865 -4.513 1.00 50.47 110 ALA A C 1
ATOM 864 O O . ALA A 1 110 ? 14.116 1.858 -5.232 1.00 50.47 110 ALA A O 1
ATOM 865 N N . ALA A 1 111 ? 15.136 0.526 -3.757 1.00 50.72 111 ALA A N 1
ATOM 866 C CA . ALA A 1 111 ? 16.406 1.256 -3.800 1.00 50.72 111 ALA A CA 1
ATOM 867 C C . ALA A 1 111 ? 17.236 0.878 -5.040 1.00 50.72 111 ALA A C 1
ATOM 869 O O . ALA A 1 111 ? 17.759 1.751 -5.729 1.00 50.72 111 ALA A O 1
ATOM 870 N N . ALA A 1 112 ? 17.297 -0.417 -5.373 1.00 55.06 112 ALA A N 1
ATOM 871 C CA . ALA A 1 112 ? 17.966 -0.923 -6.575 1.00 55.06 112 ALA A CA 1
ATOM 872 C C . ALA A 1 112 ? 17.551 -0.218 -7.895 1.00 55.06 112 ALA A C 1
ATOM 874 O O . ALA A 1 112 ? 18.445 0.189 -8.637 1.00 55.06 112 ALA A O 1
ATOM 875 N N . PRO A 1 113 ? 16.255 0.006 -8.203 1.00 62.19 113 PRO A N 1
ATOM 876 C CA . PRO A 1 113 ? 15.831 0.649 -9.443 1.00 62.19 113 PRO A CA 1
ATOM 877 C C . PRO A 1 113 ? 16.184 2.133 -9.490 1.00 62.19 113 PRO A C 1
ATOM 879 O O . PRO A 1 113 ? 16.417 2.645 -10.578 1.00 62.19 113 PRO A O 1
ATOM 882 N N . VAL A 1 114 ? 16.288 2.820 -8.346 1.00 68.56 114 VAL A N 1
ATOM 883 C CA . VAL A 1 114 ? 16.701 4.232 -8.316 1.00 68.56 114 VAL A CA 1
ATOM 884 C C . VAL A 1 114 ? 18.171 4.364 -8.707 1.00 68.56 114 VAL A C 1
ATOM 886 O O . VAL A 1 114 ? 18.494 5.172 -9.572 1.00 68.56 114 VAL A O 1
ATOM 889 N N . TYR A 1 115 ? 19.060 3.533 -8.151 1.00 71.06 115 TYR A N 1
ATOM 890 C CA . TYR A 1 115 ? 20.471 3.531 -8.555 1.00 71.06 115 TYR A CA 1
ATOM 891 C C . TYR A 1 115 ? 20.642 3.154 -10.028 1.00 71.06 115 TYR A C 1
ATOM 893 O O . TYR A 1 115 ? 21.402 3.805 -10.739 1.00 71.06 115 TYR A O 1
ATOM 901 N N . VAL A 1 116 ? 19.900 2.152 -10.508 1.00 76.25 116 VAL A N 1
ATOM 902 C CA . VAL A 1 116 ? 19.934 1.740 -11.919 1.00 76.25 116 VAL A CA 1
ATOM 903 C C . VAL A 1 116 ? 19.417 2.857 -12.834 1.00 76.25 116 VAL A C 1
ATOM 905 O O . VAL A 1 116 ? 20.062 3.159 -13.834 1.00 76.25 116 VAL A O 1
ATOM 908 N N . ALA A 1 117 ? 18.325 3.538 -12.476 1.00 76.06 117 ALA A N 1
ATOM 909 C CA . ALA A 1 117 ? 17.799 4.671 -13.236 1.00 76.06 117 ALA A CA 1
ATOM 910 C C . ALA A 1 117 ? 18.782 5.851 -13.278 1.00 76.06 117 ALA A C 1
ATOM 912 O O . ALA A 1 117 ? 18.981 6.438 -14.341 1.00 76.06 117 ALA A O 1
ATOM 913 N N . ILE A 1 118 ? 19.442 6.161 -12.156 1.00 80.62 118 ILE A N 1
ATOM 914 C CA . ILE A 1 118 ? 20.487 7.192 -12.095 1.00 80.62 118 ILE A CA 1
ATOM 915 C C . ILE A 1 118 ? 21.655 6.813 -13.011 1.00 80.62 118 ILE A C 1
ATOM 917 O O . ILE A 1 118 ? 22.076 7.636 -13.815 1.00 80.62 118 ILE A O 1
ATOM 921 N N . ILE A 1 119 ? 22.139 5.568 -12.955 1.00 82.12 119 ILE A N 1
ATOM 922 C CA . ILE A 1 119 ? 23.245 5.094 -13.803 1.00 82.12 119 ILE A CA 1
ATOM 923 C C . ILE A 1 119 ? 22.874 5.174 -15.290 1.00 82.12 119 ILE A C 1
ATOM 925 O O . ILE A 1 119 ? 23.671 5.666 -16.089 1.00 82.12 119 ILE A O 1
ATOM 929 N N . ILE A 1 120 ? 21.666 4.741 -15.669 1.00 83.50 120 ILE A N 1
ATOM 930 C CA . ILE A 1 120 ? 21.189 4.795 -17.059 1.00 83.50 120 ILE A CA 1
ATOM 931 C C . ILE A 1 120 ? 21.064 6.250 -17.532 1.00 83.50 120 ILE A C 1
ATOM 933 O O . ILE A 1 120 ? 21.548 6.578 -18.613 1.00 83.50 120 ILE A O 1
ATOM 937 N N . ALA A 1 121 ? 20.473 7.138 -16.725 1.00 82.81 121 ALA A N 1
ATOM 938 C CA . ALA A 1 121 ? 20.321 8.553 -17.066 1.00 82.81 121 ALA A CA 1
ATOM 939 C C . ALA A 1 121 ? 21.676 9.274 -17.172 1.00 82.81 121 ALA A C 1
ATOM 941 O O . ALA A 1 121 ? 21.913 10.019 -18.124 1.00 82.81 121 ALA A O 1
ATOM 942 N N . SER A 1 122 ? 22.594 9.020 -16.234 1.00 84.88 122 SER A N 1
ATOM 943 C CA . SER A 1 122 ? 23.956 9.559 -16.275 1.00 84.88 122 SER A CA 1
ATOM 944 C C . SER A 1 122 ? 24.731 9.043 -17.486 1.00 84.88 122 SER A C 1
ATOM 946 O O . SER A 1 122 ? 25.386 9.833 -18.161 1.00 84.88 122 SER A O 1
ATOM 948 N N . GLY A 1 123 ? 24.629 7.750 -17.807 1.00 84.12 123 GLY A N 1
ATOM 949 C CA . GLY A 1 123 ? 25.256 7.164 -18.993 1.00 84.12 123 GLY A CA 1
ATOM 950 C C . GLY A 1 123 ? 24.709 7.751 -20.295 1.00 84.12 123 GLY A C 1
ATOM 951 O O . GLY A 1 123 ? 25.487 8.102 -21.180 1.00 84.12 123 GLY A O 1
ATOM 952 N N . ALA A 1 124 ? 23.389 7.935 -20.388 1.00 84.94 124 ALA A N 1
ATOM 953 C CA . ALA A 1 124 ? 22.749 8.535 -21.555 1.00 84.94 124 ALA A CA 1
ATOM 954 C C . ALA A 1 124 ? 23.221 9.976 -21.809 1.00 84.94 124 ALA A C 1
ATOM 956 O O . ALA A 1 124 ? 23.387 10.368 -22.956 1.00 84.94 124 ALA A O 1
ATOM 957 N N . LEU A 1 125 ? 23.496 10.756 -20.759 1.00 83.56 125 LEU A N 1
ATOM 958 C CA . LEU A 1 125 ? 23.965 12.138 -20.898 1.00 83.56 125 LEU A CA 1
ATOM 959 C C . LEU A 1 125 ? 25.478 12.246 -21.114 1.00 83.56 125 LEU A C 1
ATOM 961 O O . LEU A 1 125 ? 25.927 12.967 -22.002 1.00 83.56 125 LEU A O 1
ATOM 965 N N . LEU A 1 126 ? 26.278 11.548 -20.307 1.00 85.00 126 LEU A N 1
ATOM 966 C CA . LEU A 1 126 ? 27.730 11.731 -20.295 1.00 85.00 126 LEU A CA 1
ATOM 967 C C . LEU A 1 126 ? 28.414 11.091 -21.504 1.00 85.00 126 LEU A C 1
ATOM 969 O O . LEU A 1 126 ? 29.372 11.654 -22.029 1.00 85.00 126 LEU A O 1
ATOM 973 N N . LEU A 1 127 ? 27.931 9.933 -21.961 1.00 83.56 127 LEU A N 1
ATOM 974 C CA . LEU A 1 127 ? 28.602 9.155 -23.004 1.00 83.56 127 LEU A CA 1
ATOM 975 C C . LEU A 1 127 ? 28.578 9.867 -24.373 1.00 83.56 127 LEU A C 1
ATOM 977 O O . LEU A 1 127 ? 29.631 9.939 -25.010 1.00 83.56 127 LEU A O 1
ATOM 981 N N . PRO A 1 128 ? 27.461 10.485 -24.811 1.00 83.50 128 PRO A N 1
ATOM 982 C CA . PRO A 1 128 ? 27.445 11.281 -26.036 1.00 83.50 128 PRO A CA 1
ATOM 983 C C . PRO A 1 128 ? 28.238 12.586 -25.911 1.00 83.50 128 PRO A C 1
ATOM 985 O O . PRO A 1 128 ? 28.964 12.932 -26.836 1.00 83.50 128 PRO A O 1
ATOM 988 N N . LEU A 1 129 ? 28.176 13.277 -24.765 1.00 82.19 129 LEU A N 1
ATOM 989 C CA . LEU A 1 129 ? 28.951 14.506 -24.541 1.00 82.19 129 LEU A CA 1
ATOM 990 C C . LEU A 1 129 ? 30.462 14.250 -24.593 1.00 82.19 129 LEU A C 1
ATOM 992 O O . LEU A 1 129 ? 31.204 15.028 -25.189 1.00 82.19 129 LEU A O 1
ATOM 996 N N . LEU A 1 130 ? 30.919 13.133 -24.023 1.00 81.06 130 LEU A N 1
ATOM 997 C CA . LEU A 1 130 ? 32.317 12.718 -24.107 1.00 81.06 130 LEU A CA 1
ATOM 998 C C . LEU A 1 130 ? 32.685 12.362 -25.555 1.00 81.06 130 LEU A C 1
ATOM 1000 O O . LEU A 1 130 ? 33.711 12.818 -26.055 1.00 81.06 130 LEU A O 1
ATOM 1004 N N . ALA A 1 131 ? 31.826 11.637 -26.275 1.00 81.12 131 ALA A N 1
ATOM 1005 C CA . ALA A 1 131 ? 32.057 11.305 -27.682 1.00 81.12 131 ALA A CA 1
ATOM 1006 C C . ALA A 1 131 ? 32.129 12.544 -28.600 1.00 81.12 131 ALA A C 1
ATOM 1008 O O . ALA A 1 131 ? 32.905 12.547 -29.556 1.00 81.12 131 ALA A O 1
ATOM 1009 N N . PH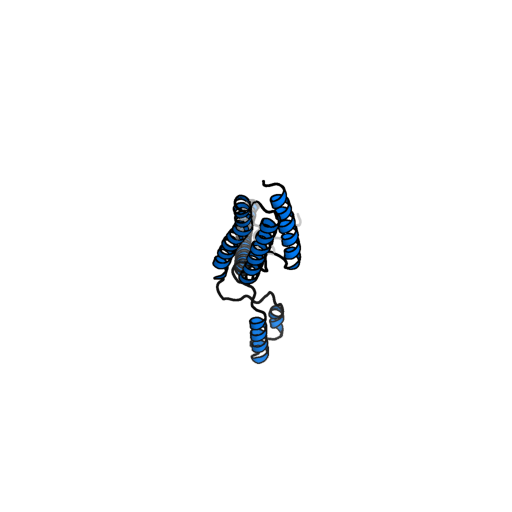E A 1 132 ? 31.385 13.617 -28.303 1.00 81.50 132 PHE A N 1
ATOM 1010 C CA . PHE A 1 132 ? 31.432 14.864 -29.082 1.00 81.50 132 PHE A CA 1
ATOM 1011 C C . PHE A 1 132 ? 32.807 15.528 -29.032 1.00 81.50 132 PHE A C 1
ATOM 1013 O O . PHE A 1 132 ? 33.225 16.114 -30.027 1.00 81.50 132 PHE A O 1
ATOM 1020 N N . SER A 1 133 ? 33.536 15.365 -27.924 1.00 74.56 133 SER A N 1
ATOM 1021 C CA . SER A 1 133 ? 34.908 15.870 -27.793 1.00 74.56 133 SER A CA 1
ATOM 1022 C C . SER A 1 133 ? 35.919 15.145 -28.691 1.00 74.56 133 SER A C 1
ATOM 1024 O O . SER A 1 133 ? 36.966 15.705 -28.999 1.00 74.56 133 SER A O 1
ATOM 1026 N N . MET A 1 134 ? 35.618 13.917 -29.134 1.00 73.56 134 MET A N 1
ATOM 1027 C CA . MET A 1 134 ? 36.508 13.126 -29.995 1.00 73.56 134 MET A CA 1
ATOM 1028 C C . MET A 1 134 ? 36.125 13.163 -31.479 1.00 73.56 134 MET A C 1
ATOM 1030 O O . MET A 1 134 ? 36.962 12.865 -32.329 1.00 73.56 134 MET A O 1
ATOM 1034 N N . ILE A 1 135 ? 34.877 13.504 -31.808 1.00 75.88 135 ILE A N 1
ATOM 1035 C CA . ILE A 1 135 ? 34.343 13.434 -33.173 1.00 75.88 135 ILE A CA 1
ATOM 1036 C C . ILE A 1 135 ? 34.047 14.850 -33.673 1.00 75.88 135 ILE A C 1
ATOM 1038 O O . ILE A 1 135 ? 33.165 15.517 -33.137 1.00 75.88 135 ILE A O 1
ATOM 1042 N N . ALA A 1 136 ? 34.744 15.285 -34.727 1.00 67.31 136 ALA A N 1
ATOM 1043 C CA . ALA A 1 136 ? 34.558 16.606 -35.343 1.00 67.31 136 ALA A CA 1
ATOM 1044 C C . ALA A 1 136 ? 33.336 16.684 -36.285 1.00 67.31 136 ALA A C 1
ATOM 1046 O O . ALA A 1 136 ? 32.860 17.770 -36.605 1.00 67.31 136 ALA A O 1
ATOM 1047 N N . GLU A 1 137 ? 32.813 15.541 -36.742 1.00 79.06 137 GLU A N 1
ATOM 1048 C CA . GLU A 1 137 ? 31.702 15.487 -37.697 1.00 79.06 137 GLU A CA 1
ATOM 1049 C C . GLU A 1 137 ? 30.324 15.473 -37.013 1.00 79.06 137 GLU A C 1
ATOM 1051 O O . GLU A 1 137 ? 30.035 14.636 -36.154 1.00 79.06 137 GLU A O 1
ATOM 1056 N N . PHE A 1 138 ? 29.426 16.356 -37.463 1.00 75.62 138 PHE A N 1
ATOM 1057 C CA . PHE A 1 138 ? 28.050 16.472 -36.958 1.00 75.62 138 PHE A CA 1
ATOM 1058 C C . PHE A 1 138 ? 27.225 15.183 -37.136 1.00 75.62 138 PHE A C 1
ATOM 1060 O O . PHE A 1 138 ? 26.470 14.788 -36.246 1.00 75.62 138 PHE A O 1
ATOM 1067 N N . SER A 1 139 ? 27.392 14.490 -38.266 1.00 79.56 139 SER A N 1
ATOM 1068 C CA . SER A 1 139 ? 26.708 13.223 -38.555 1.00 79.56 139 SER A CA 1
ATOM 1069 C C . SER A 1 139 ? 27.105 12.120 -37.567 1.00 79.56 139 SER A C 1
ATOM 1071 O O . SER A 1 139 ? 26.236 11.404 -37.069 1.00 79.56 139 SER A O 1
ATOM 1073 N N . GLY A 1 140 ? 28.393 12.021 -37.220 1.00 80.88 140 GLY A N 1
ATOM 1074 C CA . GLY A 1 140 ? 28.900 11.050 -36.248 1.00 80.88 140 GLY A CA 1
ATOM 1075 C C . GLY A 1 140 ? 28.335 11.278 -34.845 1.00 80.88 140 GLY A C 1
ATOM 1076 O O . GLY A 1 140 ? 27.916 10.333 -34.178 1.00 80.88 140 GLY A O 1
ATOM 1077 N N . ARG A 1 141 ? 28.220 12.544 -34.429 1.00 81.25 141 ARG A N 1
ATOM 1078 C CA . ARG A 1 141 ? 27.598 12.938 -33.155 1.00 81.25 141 ARG A CA 1
ATOM 1079 C C . ARG A 1 141 ? 26.123 12.523 -33.079 1.00 81.25 141 ARG A C 1
ATOM 1081 O O . ARG A 1 141 ? 25.682 11.987 -32.062 1.00 81.25 141 ARG A O 1
ATOM 1088 N N . LEU A 1 142 ? 25.377 12.688 -34.172 1.00 82.69 142 LEU A N 1
ATOM 1089 C CA . LEU A 1 142 ? 23.966 12.299 -34.250 1.00 82.69 142 LEU A CA 1
ATOM 1090 C C . LEU A 1 142 ? 23.785 10.775 -34.158 1.00 82.69 142 LEU A C 1
ATOM 1092 O O . LEU A 1 142 ? 22.917 10.302 -33.420 1.00 82.69 142 LEU A O 1
ATOM 1096 N N . VAL A 1 143 ? 24.647 9.999 -34.823 1.00 85.69 143 VAL A N 1
ATOM 1097 C CA . VAL A 1 143 ? 24.634 8.529 -34.726 1.00 85.69 143 VAL A CA 1
ATOM 1098 C C . VAL A 1 143 ? 24.884 8.076 -33.285 1.00 85.69 143 VAL A C 1
ATOM 1100 O O . VAL A 1 143 ? 24.121 7.262 -32.768 1.00 85.69 143 VAL A O 1
ATOM 1103 N N . VAL A 1 144 ? 25.864 8.653 -32.582 1.00 85.56 144 VAL A N 1
ATOM 1104 C CA . VAL A 1 144 ? 26.144 8.296 -31.179 1.00 85.56 144 VAL A CA 1
ATOM 1105 C C . VAL A 1 144 ? 24.940 8.562 -30.272 1.00 85.56 144 VAL A C 1
ATOM 1107 O O . VAL A 1 144 ? 24.570 7.693 -29.486 1.00 85.56 144 VAL A O 1
ATOM 1110 N N . VAL A 1 145 ? 24.275 9.714 -30.403 1.00 86.00 145 VAL A N 1
ATOM 1111 C CA . VAL A 1 145 ? 23.081 10.038 -29.599 1.00 86.00 145 VAL A CA 1
ATOM 1112 C C . VAL A 1 145 ? 21.949 9.041 -29.846 1.00 86.00 145 VAL A C 1
ATOM 1114 O O . VAL A 1 145 ? 21.314 8.598 -28.888 1.00 86.00 145 VAL A O 1
ATOM 1117 N N . THR A 1 146 ? 21.704 8.658 -31.106 1.00 85.62 146 THR A N 1
ATOM 1118 C CA . THR A 1 146 ? 20.655 7.676 -31.437 1.00 85.62 146 THR A CA 1
ATOM 1119 C C . THR A 1 146 ? 20.960 6.291 -30.871 1.00 85.62 146 THR A C 1
ATOM 1121 O O . THR A 1 146 ? 20.077 5.665 -30.288 1.00 85.62 146 THR A O 1
ATOM 1124 N N . VAL A 1 147 ? 22.211 5.832 -30.971 1.00 88.06 147 VAL A N 1
ATOM 1125 C CA . VAL A 1 147 ? 22.636 4.521 -30.464 1.00 88.06 147 VAL A CA 1
ATOM 1126 C C . VAL A 1 147 ? 22.605 4.489 -28.938 1.00 88.06 147 VAL A C 1
ATOM 1128 O O . VAL A 1 147 ? 22.053 3.557 -28.360 1.00 88.06 147 VAL A O 1
ATOM 1131 N N . VAL A 1 148 ? 23.142 5.514 -28.272 1.00 87.00 148 VAL A N 1
ATOM 1132 C CA . VAL A 1 148 ? 23.177 5.589 -26.805 1.00 87.00 148 VAL A CA 1
ATOM 1133 C C . VAL A 1 148 ? 21.776 5.771 -26.227 1.00 87.00 148 VAL A C 1
ATOM 1135 O O . VAL A 1 148 ? 21.420 5.089 -25.269 1.00 87.00 148 VAL A O 1
ATOM 1138 N N . GLY A 1 149 ? 20.952 6.635 -26.827 1.00 84.19 149 GLY A N 1
ATOM 1139 C CA . GLY A 1 149 ? 19.554 6.809 -26.432 1.00 84.19 149 GLY A CA 1
ATOM 1140 C C . GLY A 1 149 ? 18.728 5.537 -26.643 1.00 84.19 149 GLY A C 1
ATOM 1141 O O . GLY A 1 149 ? 17.966 5.150 -25.761 1.00 84.19 149 GLY A O 1
ATOM 1142 N N . GLY A 1 150 ? 18.924 4.844 -27.770 1.00 83.88 150 GLY A N 1
ATOM 1143 C CA . GLY A 1 150 ? 18.274 3.566 -28.062 1.00 83.88 150 GLY A CA 1
ATOM 1144 C C . GLY A 1 150 ? 18.700 2.450 -27.106 1.00 83.88 150 GLY A C 1
ATOM 1145 O O . GLY A 1 150 ? 17.850 1.728 -26.590 1.00 83.88 150 GLY A O 1
ATOM 1146 N N . ALA A 1 151 ? 19.996 2.347 -26.803 1.00 84.25 151 ALA A N 1
ATOM 1147 C CA . ALA A 1 151 ? 20.516 1.398 -25.824 1.00 84.25 151 ALA A CA 1
ATOM 1148 C C . ALA A 1 151 ? 19.971 1.690 -24.419 1.00 84.25 151 ALA A C 1
ATOM 1150 O O . ALA A 1 151 ? 19.479 0.780 -23.758 1.00 84.25 151 ALA A O 1
ATOM 1151 N N . ALA A 1 152 ? 19.978 2.953 -23.983 1.00 82.69 152 ALA A N 1
ATOM 1152 C CA . ALA A 1 152 ? 19.415 3.360 -22.698 1.00 82.69 152 ALA A CA 1
ATOM 1153 C C . ALA A 1 152 ? 17.912 3.052 -22.603 1.00 82.69 152 ALA A C 1
ATOM 1155 O O . ALA A 1 152 ? 17.463 2.554 -21.575 1.00 82.69 152 ALA A O 1
ATOM 1156 N N . ALA A 1 153 ? 17.148 3.273 -23.678 1.00 78.88 153 ALA A N 1
ATOM 1157 C CA . ALA A 1 153 ? 15.724 2.947 -23.739 1.00 78.88 153 ALA A CA 1
ATOM 1158 C C . ALA A 1 153 ? 15.462 1.432 -23.709 1.00 78.88 153 ALA A C 1
ATOM 1160 O O . ALA A 1 153 ? 14.578 0.980 -22.984 1.00 78.88 153 ALA A O 1
ATOM 1161 N N . ALA A 1 154 ? 16.244 0.635 -24.442 1.00 79.94 154 ALA A N 1
ATOM 1162 C CA . ALA A 1 154 ? 16.129 -0.824 -24.440 1.00 79.94 154 ALA A CA 1
ATOM 1163 C C . ALA A 1 154 ? 16.505 -1.426 -23.078 1.00 79.94 154 ALA A C 1
ATOM 1165 O O . ALA A 1 154 ? 15.842 -2.334 -22.582 1.00 79.94 154 ALA A O 1
ATOM 1166 N N . ILE A 1 155 ? 17.554 -0.899 -22.445 1.00 76.12 155 ILE A N 1
ATOM 1167 C CA . ILE A 1 155 ? 17.958 -1.272 -21.089 1.00 76.12 155 ILE A CA 1
ATOM 1168 C C . ILE A 1 155 ? 16.840 -0.882 -20.115 1.00 76.12 155 ILE A C 1
ATOM 1170 O O . ILE A 1 155 ? 16.335 -1.742 -19.399 1.00 76.12 155 ILE A O 1
ATOM 1174 N N . ALA A 1 156 ? 16.369 0.366 -20.144 1.00 72.94 156 ALA A N 1
ATOM 1175 C CA . ALA A 1 156 ? 15.278 0.824 -19.288 1.00 72.94 156 ALA A CA 1
ATOM 1176 C C . ALA A 1 156 ? 14.017 -0.041 -19.439 1.00 72.94 156 ALA A C 1
ATOM 1178 O O . ALA A 1 156 ? 13.463 -0.449 -18.427 1.00 72.94 156 ALA A O 1
ATOM 1179 N N . ALA A 1 157 ? 13.614 -0.414 -20.658 1.00 70.88 157 ALA A N 1
ATOM 1180 C CA . ALA A 1 157 ? 12.458 -1.282 -20.896 1.00 70.88 157 ALA A CA 1
ATOM 1181 C C . ALA A 1 157 ? 12.607 -2.680 -20.263 1.00 70.88 157 ALA A C 1
ATOM 1183 O O . ALA A 1 157 ? 11.639 -3.225 -19.740 1.00 70.88 157 ALA A O 1
ATOM 1184 N N . ASN A 1 158 ? 13.820 -3.240 -20.253 1.00 70.19 158 ASN A N 1
ATOM 1185 C CA . ASN A 1 158 ? 14.092 -4.551 -19.656 1.00 70.19 158 ASN A CA 1
ATOM 1186 C C . ASN A 1 158 ? 14.216 -4.507 -18.122 1.00 70.19 158 ASN A C 1
ATOM 1188 O O . ASN A 1 158 ? 13.878 -5.480 -17.451 1.00 70.19 158 ASN A O 1
ATOM 1192 N N . TYR A 1 159 ? 14.670 -3.385 -17.554 1.00 64.94 159 TYR A N 1
ATOM 1193 C CA . TYR A 1 159 ? 14.749 -3.181 -16.100 1.00 64.94 159 TYR A CA 1
ATOM 1194 C C . TYR A 1 159 ? 13.465 -2.557 -15.501 1.00 64.94 159 TYR A C 1
ATOM 1196 O O . TYR A 1 159 ? 13.296 -2.568 -14.281 1.00 64.94 159 TYR A O 1
ATOM 1204 N N . SER A 1 160 ? 12.531 -2.062 -16.329 1.00 55.59 160 SER A N 1
ATOM 1205 C CA . SER A 1 160 ? 11.275 -1.402 -15.915 1.00 55.59 160 SER A CA 1
ATOM 1206 C C . SER A 1 160 ? 10.176 -2.351 -15.432 1.00 55.59 160 SER A C 1
ATOM 1208 O O . SER A 1 160 ? 9.174 -1.876 -14.907 1.00 55.59 160 SER A O 1
ATOM 1210 N N . ALA A 1 161 ? 10.365 -3.675 -15.469 1.00 51.53 161 ALA A N 1
ATOM 1211 C CA . ALA A 1 161 ? 9.395 -4.628 -14.908 1.00 51.53 161 ALA A CA 1
ATOM 1212 C C . ALA A 1 161 ? 9.079 -4.407 -13.401 1.00 51.53 1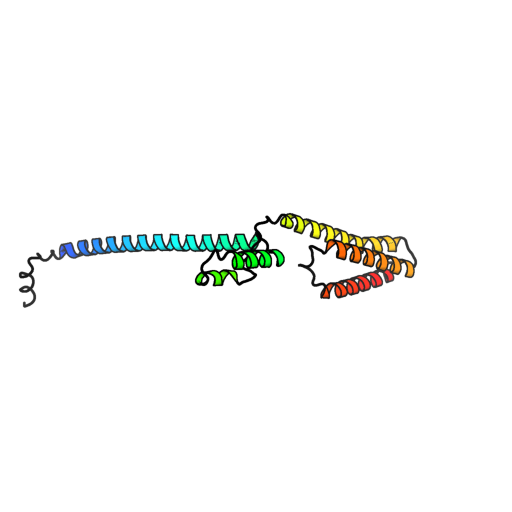61 ALA A C 1
ATOM 1214 O O . ALA A 1 161 ? 8.178 -5.045 -12.860 1.00 51.53 161 ALA A O 1
ATOM 1215 N N . GLY A 1 162 ? 9.805 -3.511 -12.711 1.00 49.03 162 GLY A N 1
ATOM 1216 C CA . GLY A 1 162 ? 9.480 -3.002 -11.369 1.00 49.03 162 GLY A CA 1
ATOM 1217 C C . GLY A 1 162 ? 9.243 -1.481 -11.253 1.00 49.03 162 GLY A C 1
ATOM 1218 O O . GLY A 1 162 ? 8.972 -1.014 -10.149 1.00 49.03 162 GLY A O 1
ATOM 1219 N N . ILE A 1 163 ? 9.346 -0.703 -12.341 1.00 47.47 163 ILE A N 1
ATOM 1220 C CA . ILE A 1 163 ? 9.253 0.780 -12.372 1.00 47.47 163 ILE A CA 1
ATOM 1221 C C . ILE A 1 163 ? 7.934 1.268 -13.007 1.00 47.47 163 ILE A C 1
ATOM 1223 O O . ILE A 1 163 ? 7.628 2.458 -12.949 1.00 47.47 163 ILE A O 1
ATOM 1227 N N . ASP A 1 164 ? 7.079 0.361 -13.490 1.00 48.12 164 ASP A N 1
ATOM 1228 C CA . ASP A 1 164 ? 5.748 0.666 -14.058 1.00 48.12 164 ASP A CA 1
ATOM 1229 C C . ASP A 1 164 ? 4.805 1.445 -13.108 1.00 48.12 164 ASP A C 1
ATOM 1231 O O . ASP A 1 164 ? 3.723 1.871 -13.501 1.00 48.12 164 ASP A O 1
ATOM 1235 N N . THR A 1 165 ? 5.202 1.660 -11.849 1.00 48.12 165 THR A N 1
ATOM 1236 C CA . THR A 1 165 ? 4.465 2.472 -10.871 1.00 48.12 165 THR A CA 1
ATOM 1237 C C . THR A 1 165 ? 4.831 3.962 -10.872 1.00 48.12 165 THR A C 1
ATOM 1239 O O . THR A 1 165 ? 4.123 4.741 -10.238 1.00 48.12 165 THR A O 1
ATOM 1242 N N . LEU A 1 166 ? 5.906 4.379 -11.557 1.00 50.53 166 LEU A N 1
ATOM 1243 C CA . LEU A 1 166 ? 6.444 5.750 -11.488 1.00 50.53 166 LEU A CA 1
ATOM 1244 C C . LEU A 1 166 ? 6.368 6.540 -12.799 1.00 50.53 166 LEU A C 1
ATOM 1246 O O . LEU A 1 166 ? 6.318 7.767 -12.751 1.00 50.53 166 LEU A O 1
ATOM 1250 N N . VAL A 1 167 ? 6.344 5.877 -13.956 1.00 50.78 167 VAL A N 1
ATOM 1251 C CA . VAL A 1 167 ? 6.220 6.544 -15.260 1.00 50.78 167 VAL A CA 1
ATOM 1252 C C . VAL A 1 167 ? 5.142 5.833 -16.060 1.00 50.78 167 VAL A C 1
ATOM 1254 O O . VAL A 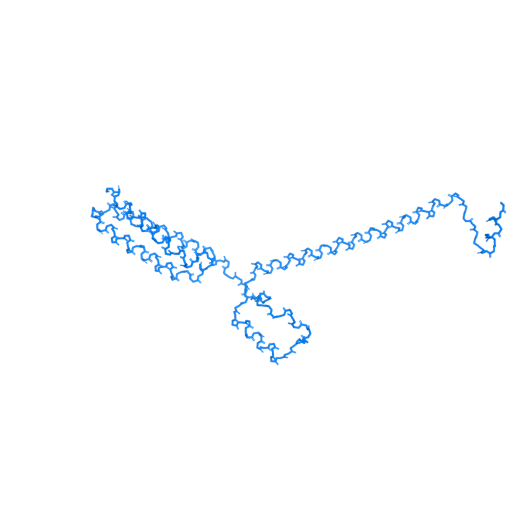1 167 ? 5.308 4.681 -16.450 1.00 50.78 167 VAL A O 1
ATOM 1257 N N . ASP A 1 168 ? 4.031 6.528 -16.302 1.00 55.06 168 ASP A N 1
ATOM 1258 C CA . ASP A 1 168 ? 3.017 6.064 -17.242 1.00 55.06 168 ASP A CA 1
ATOM 1259 C C . ASP A 1 168 ? 3.689 5.885 -18.614 1.00 55.06 168 ASP A C 1
ATOM 1261 O O . ASP A 1 168 ? 4.341 6.804 -19.122 1.00 55.06 168 ASP A O 1
ATOM 1265 N N . SER A 1 169 ? 3.558 4.701 -19.224 1.00 54.72 169 SER A N 1
ATOM 1266 C CA . SER A 1 169 ? 4.161 4.371 -20.531 1.00 54.72 169 SER A CA 1
ATOM 1267 C C . SER A 1 169 ? 3.817 5.406 -21.612 1.00 54.72 169 SER A C 1
ATOM 1269 O O . SER A 1 169 ? 4.553 5.582 -22.583 1.00 54.72 169 SER A O 1
ATOM 1271 N N . ARG A 1 170 ? 2.715 6.138 -21.419 1.00 57.12 170 ARG A N 1
ATOM 1272 C CA . ARG A 1 170 ? 2.258 7.231 -22.275 1.00 57.12 170 ARG A CA 1
ATOM 1273 C C . ARG A 1 170 ? 3.172 8.466 -22.273 1.00 57.12 170 ARG A C 1
ATOM 1275 O O . ARG A 1 170 ? 3.249 9.148 -23.295 1.00 57.12 170 ARG A O 1
ATOM 1282 N N . ASP A 1 171 ? 3.889 8.741 -21.185 1.00 65.62 171 ASP A N 1
ATOM 1283 C CA . ASP A 1 171 ? 4.793 9.897 -21.074 1.00 65.62 171 ASP A CA 1
ATOM 1284 C C . ASP A 1 171 ? 6.239 9.581 -21.496 1.00 65.62 171 ASP A C 1
ATOM 1286 O O . ASP A 1 171 ? 7.012 10.495 -21.798 1.00 65.62 171 ASP A O 1
ATOM 1290 N N . GLY A 1 172 ? 6.597 8.298 -21.631 1.00 68.94 172 GLY A N 1
ATOM 1291 C CA . GLY A 1 172 ? 7.943 7.869 -22.033 1.00 68.94 172 GLY A CA 1
ATOM 1292 C C . GLY A 1 172 ? 8.380 8.415 -23.396 1.00 68.94 172 GLY A C 1
ATOM 1293 O O . GLY A 1 172 ? 9.521 8.852 -23.561 1.00 68.94 172 GLY A O 1
ATOM 1294 N N . TRP A 1 173 ? 7.459 8.486 -24.364 1.00 74.19 173 TRP A N 1
ATOM 1295 C CA . TRP A 1 173 ? 7.779 9.025 -25.689 1.00 74.19 173 TRP A CA 1
ATOM 1296 C C . TRP A 1 173 ? 8.035 10.540 -25.664 1.00 74.19 173 TRP A C 1
ATOM 1298 O O . TRP A 1 173 ? 8.886 11.026 -26.404 1.00 74.19 173 TRP A O 1
ATOM 1308 N N . ARG A 1 174 ? 7.379 11.288 -24.765 1.00 78.81 174 ARG A N 1
ATOM 1309 C CA . ARG A 1 174 ? 7.592 12.740 -24.601 1.00 78.81 174 ARG A CA 1
ATOM 1310 C C . ARG A 1 174 ? 8.965 13.028 -23.996 1.00 78.81 174 ARG A C 1
ATOM 1312 O O . ARG A 1 174 ? 9.654 13.941 -24.438 1.00 78.81 174 ARG A O 1
ATOM 1319 N N . CYS A 1 175 ? 9.395 12.220 -23.031 1.00 73.12 175 CYS A N 1
ATOM 1320 C CA . CYS A 1 175 ? 10.745 12.313 -22.476 1.00 73.12 175 CYS A CA 1
ATOM 1321 C C . CYS A 1 175 ? 11.813 11.992 -23.530 1.00 73.12 175 CYS A C 1
ATOM 1323 O O . CYS A 1 175 ? 12.813 12.702 -23.625 1.00 73.12 175 CYS A O 1
ATOM 1325 N N . ALA A 1 176 ? 11.579 10.972 -24.363 1.00 76.19 176 ALA A N 1
ATOM 1326 C CA . ALA A 1 176 ? 12.494 10.609 -25.441 1.00 76.19 176 ALA A CA 1
ATOM 1327 C C . ALA A 1 176 ? 12.650 11.734 -26.479 1.00 76.19 176 ALA A C 1
ATOM 1329 O O . ALA A 1 176 ? 13.773 12.032 -26.890 1.00 76.19 176 ALA A O 1
ATOM 1330 N N . THR A 1 177 ? 11.555 12.397 -26.874 1.00 80.50 177 THR A N 1
ATOM 1331 C CA . THR A 1 177 ? 11.624 13.509 -27.834 1.00 80.50 177 THR A CA 1
ATOM 1332 C C . THR A 1 177 ? 12.327 14.738 -27.260 1.00 80.50 177 THR A C 1
ATOM 1334 O O . THR A 1 177 ? 13.139 15.344 -27.959 1.00 80.50 177 THR A O 1
ATOM 1337 N N . ILE A 1 178 ? 12.089 15.075 -25.987 1.00 85.19 178 ILE A N 1
ATOM 1338 C CA . ILE A 1 178 ? 12.774 16.187 -25.304 1.00 85.19 178 ILE A CA 1
ATOM 1339 C C . ILE A 1 178 ? 14.277 15.906 -25.174 1.00 85.19 178 ILE A C 1
ATOM 1341 O O . ILE A 1 178 ? 15.090 16.774 -25.490 1.00 85.19 178 ILE A O 1
ATOM 1345 N N . TYR A 1 179 ? 14.654 14.691 -24.760 1.00 83.31 179 TYR A N 1
ATOM 1346 C CA . TYR A 1 179 ? 16.055 14.275 -24.657 1.00 83.31 179 TYR A CA 1
ATOM 1347 C C . TYR A 1 179 ? 16.769 14.358 -26.010 1.00 83.31 179 TYR A C 1
ATOM 1349 O O . TYR A 1 179 ? 17.844 14.951 -26.113 1.00 83.31 179 TYR A O 1
ATOM 1357 N N . PHE A 1 180 ? 16.154 13.811 -27.062 1.00 82.94 180 PHE A N 1
ATOM 1358 C CA . PHE A 1 180 ? 16.732 13.841 -28.400 1.00 82.94 180 PHE A CA 1
ATOM 1359 C C . PHE A 1 180 ? 16.888 15.279 -28.909 1.00 82.94 180 PHE A C 1
ATOM 1361 O O . PHE A 1 180 ? 17.961 15.651 -29.379 1.00 82.94 180 PHE A O 1
ATOM 1368 N N . GLY A 1 181 ? 15.865 16.120 -28.728 1.00 83.50 181 GLY A N 1
ATOM 1369 C CA . GLY A 1 181 ? 15.925 17.541 -29.070 1.00 83.50 181 GLY A CA 1
ATOM 1370 C C . GLY A 1 181 ? 17.078 18.263 -28.368 1.00 83.50 181 GLY A C 1
ATOM 1371 O O . GLY A 1 181 ? 17.895 18.901 -29.030 1.00 83.50 181 GLY A O 1
ATOM 1372 N N . PHE A 1 182 ? 17.218 18.095 -27.051 1.00 85.00 182 PHE A N 1
ATOM 1373 C CA . PHE A 1 182 ? 18.310 18.701 -26.285 1.00 85.00 182 PHE A CA 1
ATOM 1374 C C . PHE A 1 182 ? 19.693 18.255 -26.784 1.00 85.00 182 PHE A C 1
ATOM 1376 O O . PHE A 1 182 ? 20.572 19.088 -27.008 1.00 85.00 182 PHE A O 1
ATOM 1383 N N . MET A 1 183 ? 19.876 16.954 -27.022 1.00 81.81 183 MET A N 1
ATOM 1384 C CA . MET A 1 183 ? 21.161 16.410 -27.467 1.00 81.81 183 MET A CA 1
ATOM 1385 C C . MET A 1 183 ? 21.522 16.829 -28.897 1.00 81.81 183 MET A C 1
ATOM 1387 O O . MET A 1 183 ? 22.696 17.059 -29.181 1.00 81.81 183 MET A O 1
ATOM 1391 N N . THR A 1 184 ? 20.540 16.991 -29.790 1.00 80.88 184 THR A N 1
ATOM 1392 C CA . THR A 1 184 ? 20.788 17.528 -31.143 1.00 80.88 184 THR A CA 1
ATOM 1393 C C . THR A 1 184 ? 21.221 18.994 -31.123 1.00 80.88 184 THR A C 1
ATOM 1395 O O . THR A 1 184 ? 22.117 19.372 -31.874 1.00 80.88 184 THR A O 1
ATOM 1398 N N . ILE A 1 185 ? 20.653 19.804 -30.223 1.00 83.25 185 ILE A N 1
ATOM 1399 C CA . ILE A 1 185 ? 21.080 21.193 -30.009 1.00 83.25 185 ILE A CA 1
ATOM 1400 C C . ILE A 1 185 ? 22.506 21.209 -29.444 1.00 83.25 185 ILE A C 1
ATOM 1402 O O . ILE A 1 185 ? 23.367 21.904 -29.975 1.00 83.25 185 ILE A O 1
ATOM 1406 N N . ALA A 1 186 ? 22.800 20.394 -28.426 1.00 80.12 186 ALA A N 1
ATOM 1407 C CA . ALA A 1 186 ? 24.149 20.283 -27.870 1.00 80.12 186 ALA A CA 1
ATOM 1408 C C . ALA A 1 186 ? 25.188 19.872 -28.933 1.00 80.12 186 ALA A C 1
ATOM 1410 O O . ALA A 1 186 ? 26.268 20.456 -28.991 1.00 80.12 186 ALA A O 1
ATOM 1411 N N . ALA A 1 187 ? 24.844 18.936 -29.824 1.00 75.69 187 ALA A N 1
ATOM 1412 C CA . ALA A 1 187 ? 25.712 18.502 -30.921 1.00 75.69 187 ALA A CA 1
ATOM 1413 C C . ALA A 1 187 ? 26.062 19.625 -31.915 1.00 75.69 187 ALA A C 1
ATOM 1415 O O . ALA A 1 187 ? 27.110 19.554 -32.557 1.00 75.69 187 ALA A O 1
ATOM 1416 N N . MET A 1 188 ? 25.191 20.632 -32.042 1.00 76.69 188 MET A N 1
ATOM 1417 C CA . MET A 1 188 ? 25.352 21.777 -32.942 1.00 76.69 188 MET A CA 1
ATOM 1418 C C . MET A 1 188 ? 26.197 22.907 -32.333 1.00 76.69 188 MET A C 1
ATOM 1420 O O . MET A 1 188 ? 26.891 23.602 -33.069 1.00 76.69 188 MET A O 1
ATOM 1424 N N . PHE A 1 189 ? 26.131 23.109 -31.010 1.00 74.25 189 PHE A N 1
ATOM 1425 C CA . PHE A 1 189 ? 26.766 24.246 -30.324 1.00 74.25 189 PHE A CA 1
ATOM 1426 C C . PHE A 1 189 ? 28.093 23.921 -29.631 1.00 74.25 189 PHE A C 1
ATOM 1428 O O . PHE A 1 189 ? 28.846 24.841 -29.315 1.00 74.25 189 PHE A O 1
ATOM 1435 N N . ILE A 1 190 ? 28.385 22.646 -29.374 1.00 70.69 190 ILE A N 1
ATOM 1436 C CA . ILE A 1 190 ? 29.686 22.221 -28.848 1.00 70.69 190 ILE A CA 1
ATOM 1437 C C . ILE A 1 190 ? 30.657 22.147 -30.041 1.00 70.69 190 ILE A C 1
ATOM 1439 O O . ILE A 1 190 ? 30.376 21.373 -30.953 1.00 70.69 190 ILE A O 1
ATOM 1443 N N . PRO A 1 191 ? 31.741 22.945 -30.101 1.00 60.53 191 PRO A N 1
ATOM 1444 C CA . PRO A 1 191 ? 32.749 22.834 -31.159 1.00 60.53 191 PRO A CA 1
ATOM 1445 C C . PRO A 1 191 ? 33.499 21.500 -31.071 1.00 60.53 191 PRO A C 1
ATOM 1447 O O . PRO A 1 191 ? 33.907 21.114 -29.954 1.00 60.53 191 PRO A O 1
#

Foldseek 3Di:
DPPPVVVVVPVDPPDDPVCPVVVVVVVVVVVVVVVVVVVVVVVVVVVVVVVVVVVVVVCLVFFAQDDPVVLVVVVVVCVVPVPDDPVPCPQSPDSRVDTDPPGPPCVVVVVVVVVVLVVLVCQLPVVLVVVLVVDPDLVVSLVRNCVSLVVSVVVCVVSCPPVCVPDPPVCVVVVSVVSSVVSNVVSVPPD

Radius of gyration: 38.02 Å; chains: 1; bounding box: 86×50×100 Å

Secondary structure (DSSP, 8-state):
--SSTTSSTT--PPPPGGGHHHHHHHHHHHHHHHHHHHHHHHHHHHHHHHHHHHHHHHHHHHSPBPPHHHHHHHHHHHHHH--S-TTTGGGG--TTS-B--S--GGGGGGHHHHHHHHHHHHHHHHHHHHHHHH---HHHHHHHHHHHHHHHHHHHHHHGGGTTTTS-HHHHHHHHHHHHHHHHHHHHH--

InterPro domains:
  IPR046529 Domain of unknown function DUF6594 [PF20237] (14-104)

Organism: Penicillium canescens (NCBI:txid5083)

Sequence (191 aa):
MHRIGTAEQEGTKPLPASRRRDSQAQVYSSLHYRRMDLMGALIQKTEQYNNALSSYSKVLQTLPKASGKDIDGYRTWMKEKHPIASAETRFLNHDADLVSLTPRLAAGAAAAPVYVAIIIASGALLLPLLAFSMIAEFSGRLVVVTVVGGAAAAIAANYSAGIDTLVDSRDGWRCATIYFGFMTIAAMFIP